Protein AF-A0A7G1HYV0-F1 (afdb_monomer)

pLDDT: mean 88.83, std 12.62, range [32.84, 98.25]

Structure (mmCIF, N/CA/C/O backbone):
data_AF-A0A7G1HYV0-F1
#
_entry.id   AF-A0A7G1HYV0-F1
#
loop_
_atom_site.group_PDB
_atom_site.id
_atom_site.type_symbol
_atom_site.label_atom_id
_atom_site.label_alt_id
_atom_site.label_comp_id
_atom_site.label_asym_id
_atom_site.label_entity_id
_atom_site.label_seq_id
_atom_site.pdbx_PDB_ins_code
_atom_site.Cartn_x
_atom_site.Cartn_y
_atom_site.Cartn_z
_atom_site.occupancy
_atom_site.B_iso_or_equiv
_atom_site.auth_seq_id
_atom_site.auth_comp_id
_atom_site.auth_asym_id
_atom_site.auth_atom_id
_atom_site.pdbx_PDB_model_num
ATOM 1 N N . MET A 1 1 ? -54.559 12.746 -3.596 1.00 41.69 1 MET A N 1
ATOM 2 C CA . MET A 1 1 ? -53.272 13.440 -3.358 1.00 41.69 1 MET A CA 1
ATOM 3 C C . MET A 1 1 ? -52.787 13.089 -1.958 1.00 41.69 1 MET A C 1
ATOM 5 O O . MET A 1 1 ? -53.276 13.668 -0.998 1.00 41.69 1 MET A O 1
ATOM 9 N N . ASN A 1 2 ? -51.878 12.120 -1.818 1.00 43.25 2 ASN A N 1
ATOM 10 C CA . ASN A 1 2 ? -51.283 11.817 -0.514 1.00 43.25 2 ASN A CA 1
ATOM 11 C C . ASN A 1 2 ? -50.170 12.829 -0.231 1.00 43.25 2 ASN A C 1
ATOM 13 O O . ASN A 1 2 ? -49.152 12.846 -0.923 1.00 43.25 2 ASN A O 1
ATOM 17 N N . LYS A 1 3 ? -50.389 13.693 0.767 1.00 51.34 3 LYS A N 1
ATOM 18 C CA . LYS A 1 3 ? -49.353 14.566 1.327 1.00 51.34 3 LYS A CA 1
ATOM 19 C C . LYS A 1 3 ? -48.219 13.676 1.839 1.00 51.34 3 LYS A C 1
ATOM 21 O O . LYS A 1 3 ? -48.411 12.937 2.800 1.00 51.34 3 LYS A O 1
ATOM 26 N N . LYS A 1 4 ? -47.049 13.740 1.193 1.00 53.50 4 LYS A N 1
ATOM 27 C CA . LYS A 1 4 ? -45.807 13.194 1.752 1.00 53.50 4 LYS A CA 1
ATOM 28 C C . LYS A 1 4 ? -45.576 13.884 3.093 1.00 53.50 4 LYS A C 1
ATOM 30 O O . LYS A 1 4 ? -45.356 15.092 3.137 1.00 53.50 4 LYS A O 1
ATOM 35 N N . ILE A 1 5 ? -45.700 13.121 4.172 1.00 60.69 5 ILE A N 1
ATOM 36 C CA . ILE A 1 5 ? -45.342 13.572 5.512 1.00 60.69 5 ILE A CA 1
ATOM 37 C C . ILE A 1 5 ? -43.834 13.817 5.481 1.00 60.69 5 ILE A C 1
ATOM 39 O O . ILE A 1 5 ? -43.068 12.921 5.128 1.00 60.69 5 ILE A O 1
ATOM 43 N N . ASN A 1 6 ? -43.427 15.046 5.781 1.00 69.38 6 ASN A N 1
ATOM 44 C CA . ASN A 1 6 ? -42.024 15.421 5.884 1.00 69.38 6 ASN A CA 1
ATOM 45 C C . ASN A 1 6 ? -41.505 14.832 7.202 1.00 69.38 6 ASN A C 1
ATOM 47 O O . ASN A 1 6 ? -41.691 15.421 8.266 1.00 69.38 6 ASN A O 1
ATOM 51 N N . VAL A 1 7 ? -40.986 13.605 7.146 1.00 65.88 7 VAL A N 1
ATOM 52 C CA . VAL A 1 7 ? -40.435 12.928 8.322 1.00 65.88 7 VAL A CA 1
ATOM 53 C C . VAL A 1 7 ? -39.146 13.662 8.714 1.00 65.88 7 VAL A C 1
ATOM 55 O O . VAL A 1 7 ? -38.300 13.858 7.841 1.00 65.88 7 VAL A O 1
ATOM 58 N N . PRO A 1 8 ? -38.997 14.111 9.973 1.00 67.25 8 PRO A N 1
ATOM 59 C CA . PRO A 1 8 ? -37.774 14.765 10.425 1.00 67.25 8 PRO A CA 1
ATOM 60 C C . PRO A 1 8 ? -36.593 13.793 10.373 1.00 67.25 8 PRO A C 1
ATOM 62 O O . PRO A 1 8 ? -36.769 12.589 10.579 1.00 67.25 8 PRO A O 1
ATOM 65 N N . ASP A 1 9 ? -35.392 14.325 10.142 1.00 58.88 9 ASP A N 1
ATOM 66 C CA . ASP A 1 9 ? -34.162 13.545 10.251 1.00 58.88 9 ASP A CA 1
ATOM 67 C C . ASP A 1 9 ? -34.089 12.919 11.644 1.00 58.88 9 ASP A C 1
ATOM 69 O O . ASP A 1 9 ? -34.130 13.605 12.669 1.00 58.88 9 ASP A O 1
ATOM 73 N N . ILE A 1 10 ? -34.035 11.589 11.679 1.00 62.88 10 ILE A N 1
ATOM 74 C CA . ILE A 1 10 ? -33.983 10.833 12.923 1.00 62.88 10 ILE A CA 1
ATOM 75 C C . ILE A 1 10 ? -32.606 11.103 13.550 1.00 62.88 10 ILE A C 1
ATOM 77 O O . ILE A 1 10 ? -31.597 10.693 12.978 1.00 62.88 10 ILE A O 1
ATOM 81 N N . PRO A 1 11 ? -32.525 11.736 14.736 1.00 62.00 11 PRO A N 1
ATOM 82 C CA . PRO A 1 11 ? -31.250 12.124 15.350 1.00 62.00 11 PRO A CA 1
ATOM 83 C C . PRO A 1 11 ? -30.469 10.924 15.920 1.00 62.00 11 PRO A C 1
ATOM 85 O O . PRO A 1 11 ? -29.414 11.084 16.533 1.00 62.00 11 PRO A O 1
ATOM 88 N N . LEU A 1 12 ? -31.004 9.710 15.767 1.00 63.56 12 LEU A N 1
ATOM 89 C CA . LEU A 1 12 ? -30.424 8.473 16.269 1.00 63.56 12 LEU A CA 1
ATOM 90 C C . LEU A 1 12 ? -29.420 7.929 15.241 1.00 63.56 12 LEU A C 1
ATOM 92 O O . LEU A 1 12 ? -29.783 7.204 14.321 1.00 63.56 12 LEU A O 1
ATOM 96 N N . CYS A 1 13 ? -28.137 8.244 15.421 1.00 56.59 13 CYS A N 1
ATOM 97 C CA . CYS A 1 13 ? -27.043 7.777 14.554 1.00 56.59 13 CYS A CA 1
ATOM 98 C C . CYS A 1 13 ? -26.610 6.310 14.776 1.00 56.59 13 CYS A C 1
ATOM 100 O O . CYS A 1 13 ? -25.526 5.922 14.346 1.00 56.59 13 CYS A O 1
ATOM 102 N N . ILE A 1 14 ? -27.413 5.470 15.436 1.00 59.00 14 ILE A N 1
ATOM 103 C CA . ILE A 1 14 ? -27.040 4.080 15.734 1.00 59.00 14 ILE A CA 1
ATOM 104 C C . ILE A 1 14 ? -28.025 3.149 15.043 1.00 59.00 14 ILE A C 1
ATOM 106 O O . ILE A 1 14 ? -29.204 3.095 15.387 1.00 59.00 14 ILE A O 1
ATOM 110 N N . ASN A 1 15 ? -27.528 2.366 14.088 1.00 68.88 15 ASN A N 1
ATOM 111 C CA . ASN A 1 15 ? -28.284 1.247 13.551 1.00 68.88 15 ASN A CA 1
ATOM 112 C C . ASN A 1 15 ? -28.255 0.112 14.590 1.00 68.88 15 ASN A C 1
ATOM 114 O O . ASN A 1 15 ? -27.444 -0.801 14.492 1.00 68.88 15 ASN A O 1
ATOM 118 N N . ILE A 1 16 ? -29.101 0.211 15.622 1.00 75.00 16 ILE A N 1
ATOM 119 C CA . ILE A 1 16 ? -29.174 -0.747 16.742 1.00 75.00 16 ILE A CA 1
ATOM 120 C C . ILE A 1 16 ? -29.382 -2.176 16.226 1.00 75.00 16 ILE A C 1
ATOM 122 O O . ILE A 1 16 ? -28.837 -3.118 16.787 1.00 75.00 16 ILE A O 1
ATOM 126 N N . ILE A 1 17 ? -30.097 -2.329 15.110 1.00 77.81 17 ILE A N 1
ATOM 127 C CA . ILE A 1 17 ? -30.295 -3.623 14.450 1.00 77.81 17 ILE A CA 1
ATOM 128 C C . ILE A 1 17 ? -28.951 -4.207 13.998 1.00 77.81 17 ILE A C 1
ATOM 130 O O . ILE A 1 17 ? -28.698 -5.385 14.215 1.00 77.81 17 ILE A O 1
ATOM 134 N N . ARG A 1 18 ? -28.031 -3.391 13.462 1.00 79.56 18 ARG A N 1
ATOM 135 C CA . ARG A 1 18 ? -26.685 -3.866 13.095 1.00 79.56 18 ARG A CA 1
ATOM 136 C C . ARG A 1 18 ? -25.888 -4.390 14.284 1.00 79.56 18 ARG A C 1
ATOM 138 O O . ARG A 1 18 ? -25.056 -5.259 14.060 1.00 79.56 18 ARG A O 1
ATOM 145 N N . LEU A 1 19 ? -26.125 -3.908 15.511 1.00 86.12 19 LEU A N 1
ATOM 146 C CA . LEU A 1 19 ? -25.433 -4.432 16.699 1.00 86.12 19 LEU A CA 1
ATOM 147 C C . LEU A 1 19 ? -25.721 -5.920 16.913 1.00 86.12 19 LEU A C 1
ATOM 149 O O . LEU A 1 19 ? -24.848 -6.625 17.401 1.00 86.12 19 LEU A O 1
ATOM 153 N N . GLN A 1 20 ? -26.896 -6.404 16.500 1.00 87.50 20 GLN A N 1
ATOM 154 C CA . GLN A 1 20 ? -27.260 -7.820 16.607 1.00 87.50 20 GLN A CA 1
ATOM 155 C C . GLN A 1 20 ? -26.378 -8.720 15.733 1.00 87.50 20 GLN A C 1
ATOM 157 O O . GLN A 1 20 ? -26.258 -9.908 16.011 1.00 87.50 20 GLN A O 1
ATOM 162 N N . SER A 1 21 ? -25.738 -8.161 14.701 1.00 92.00 21 SER A N 1
ATOM 163 C CA . SER A 1 21 ? -24.830 -8.906 13.831 1.00 92.00 21 SER A CA 1
ATOM 164 C C . SER A 1 21 ? -23.388 -8.964 14.341 1.00 92.00 21 SER A C 1
ATOM 166 O O . SER A 1 21 ? -22.603 -9.752 13.817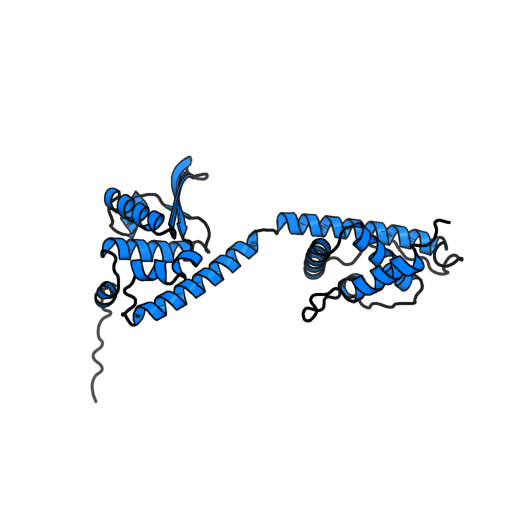 1.00 92.00 21 SER A O 1
ATOM 168 N N . TYR A 1 22 ? -23.010 -8.139 15.322 1.00 93.81 22 TYR A N 1
ATOM 169 C CA . TYR A 1 22 ? -21.673 -8.185 15.918 1.00 93.81 22 TYR A CA 1
ATOM 170 C C . TYR A 1 22 ? -21.628 -9.195 17.068 1.00 93.81 22 TYR A C 1
ATOM 172 O O . TYR A 1 22 ? -22.582 -9.340 17.825 1.00 93.81 22 TYR A O 1
ATOM 180 N N . LEU A 1 23 ? -20.475 -9.839 17.237 1.00 95.69 23 LEU A N 1
ATOM 181 C CA . LEU A 1 23 ? -20.154 -10.664 18.411 1.00 95.69 23 LEU A CA 1
ATOM 182 C C . LEU A 1 23 ? -19.429 -9.861 19.508 1.00 95.69 23 LEU A C 1
ATOM 184 O O . LEU A 1 23 ? -19.093 -10.378 20.573 1.00 95.69 23 LEU A O 1
ATOM 188 N N . LEU A 1 24 ? -19.176 -8.581 19.239 1.00 94.56 24 LEU A N 1
ATOM 189 C CA . LEU A 1 24 ? -18.564 -7.630 20.154 1.00 94.56 24 LEU A CA 1
ATOM 190 C C . LEU A 1 24 ? -19.614 -6.953 21.044 1.00 94.56 24 LEU A C 1
ATOM 192 O O . LEU A 1 24 ? -20.742 -6.699 20.624 1.00 94.56 24 LEU A O 1
ATOM 196 N N . ALA A 1 25 ? -19.214 -6.576 22.260 1.00 94.06 25 ALA A N 1
ATOM 197 C CA . ALA A 1 25 ? -20.040 -5.712 23.103 1.00 94.06 25 ALA A CA 1
ATOM 198 C C . ALA A 1 25 ? -20.255 -4.330 22.438 1.00 94.06 25 ALA A C 1
ATOM 200 O O . ALA A 1 25 ? -19.420 -3.899 21.642 1.00 94.06 25 ALA A O 1
ATOM 201 N N . PRO A 1 26 ? -21.325 -3.578 22.760 1.00 92.44 26 PRO A N 1
ATOM 202 C CA . PRO A 1 26 ? -21.613 -2.309 22.081 1.00 92.44 26 PRO A CA 1
ATOM 203 C C . PRO A 1 26 ? -20.461 -1.292 22.108 1.00 92.44 26 PRO A C 1
ATOM 205 O O . PRO A 1 26 ? -20.227 -0.589 21.128 1.00 92.44 26 PRO A O 1
ATOM 208 N N . ASP A 1 27 ? -19.710 -1.229 23.206 1.00 94.19 27 ASP A N 1
ATOM 209 C CA . ASP A 1 27 ? -18.537 -0.362 23.327 1.00 94.19 27 ASP A CA 1
ATOM 210 C C . ASP A 1 27 ? -17.340 -0.858 22.501 1.00 94.19 27 ASP A C 1
ATOM 212 O O . ASP A 1 27 ? -16.637 -0.066 21.874 1.00 94.19 27 ASP A O 1
ATOM 216 N N . GLU A 1 28 ? -17.140 -2.170 22.434 1.00 96.56 28 GLU A N 1
ATOM 217 C CA . GLU A 1 28 ? -16.177 -2.804 21.533 1.00 96.56 28 GLU A CA 1
ATOM 218 C C . GLU A 1 28 ? -16.501 -2.498 20.065 1.00 96.56 28 GLU A C 1
ATOM 220 O O . GLU A 1 28 ? -15.589 -2.148 19.319 1.00 96.56 28 GLU A O 1
ATOM 225 N N . VAL A 1 29 ? -17.776 -2.540 19.661 1.00 94.81 29 VAL A N 1
ATOM 226 C CA . VAL A 1 29 ? -18.206 -2.175 18.297 1.00 94.81 29 VAL A CA 1
ATOM 227 C C . VAL A 1 29 ? -17.860 -0.723 17.982 1.00 94.81 29 VAL A C 1
ATOM 229 O O . VAL A 1 29 ? -17.258 -0.446 16.945 1.00 94.81 29 VAL A O 1
ATOM 232 N N . VAL A 1 30 ? -18.183 0.206 18.889 1.00 94.38 30 VAL A N 1
ATOM 233 C CA . VAL A 1 30 ? -17.863 1.632 18.713 1.00 94.38 30 VAL A CA 1
ATOM 234 C C . VAL A 1 30 ? -16.361 1.827 18.522 1.00 94.38 30 VAL A C 1
ATOM 236 O O . VAL A 1 30 ? -15.944 2.565 17.628 1.00 94.38 30 VAL A O 1
ATOM 239 N N . LEU A 1 31 ? -15.533 1.158 19.330 1.00 96.31 31 LEU A N 1
ATOM 240 C CA . LEU A 1 31 ? -14.085 1.308 19.229 1.00 96.31 31 LEU A CA 1
ATOM 241 C C . LEU A 1 31 ? -13.508 0.610 17.986 1.00 96.31 31 LEU A C 1
ATOM 243 O O . LEU A 1 31 ? -12.574 1.135 17.382 1.00 96.31 31 LEU A O 1
ATOM 247 N N . PHE A 1 32 ? -14.067 -0.530 17.576 1.00 97.19 32 PHE A N 1
ATOM 248 C CA . PHE A 1 32 ? -13.713 -1.213 16.330 1.00 97.19 32 PHE A CA 1
ATOM 249 C C . PHE A 1 32 ? -13.965 -0.310 15.117 1.00 97.19 32 PHE A C 1
ATOM 251 O O . PHE A 1 32 ? -13.031 -0.023 14.362 1.00 97.19 32 PHE A O 1
ATOM 258 N N . ASP A 1 33 ? -15.187 0.208 14.976 1.00 94.38 33 ASP A N 1
ATOM 259 C CA . ASP A 1 33 ? -15.553 1.109 13.881 1.00 94.38 33 ASP A CA 1
ATOM 260 C C . ASP A 1 33 ? -14.691 2.384 13.920 1.00 94.38 33 ASP A C 1
ATOM 262 O O . ASP A 1 33 ? -14.195 2.836 12.884 1.00 94.38 33 ASP A O 1
ATOM 266 N N . TRP A 1 34 ? -14.420 2.925 15.116 1.00 96.75 34 TRP A N 1
ATOM 267 C CA . TRP A 1 34 ? -13.516 4.064 15.292 1.00 96.75 34 TRP A CA 1
ATOM 268 C C . TRP A 1 34 ? -12.107 3.760 14.769 1.00 96.75 34 TRP A C 1
ATOM 270 O O . TRP A 1 34 ? -11.561 4.557 14.007 1.00 96.75 34 TRP A O 1
ATOM 280 N N . PHE A 1 35 ? -11.520 2.604 15.098 1.00 98.06 35 PHE A N 1
ATOM 281 C CA . PHE A 1 35 ? -10.196 2.211 14.604 1.00 98.06 35 PHE A CA 1
ATOM 282 C C . PHE A 1 35 ? -10.158 2.076 13.080 1.00 98.06 35 PHE A C 1
ATOM 284 O O . PHE A 1 35 ? -9.218 2.571 12.450 1.00 98.06 35 PHE A O 1
ATOM 291 N N . VAL A 1 36 ? -11.181 1.462 12.480 1.00 97.06 36 VAL A N 1
ATOM 292 C CA . VAL A 1 36 ? -11.309 1.341 11.020 1.00 97.06 36 VAL A CA 1
ATOM 293 C C . VAL A 1 36 ? -11.371 2.731 10.377 1.00 97.06 36 VAL A C 1
ATOM 295 O O . VAL A 1 36 ? -10.571 3.042 9.490 1.00 97.06 36 VAL A O 1
ATOM 298 N N . VAL A 1 37 ? -12.250 3.609 10.870 1.00 96.31 37 VAL A N 1
ATOM 299 C CA . VAL A 1 37 ? -12.407 4.979 10.358 1.00 96.31 37 VAL A CA 1
ATOM 300 C C . VAL A 1 37 ? -11.116 5.778 10.517 1.00 96.31 37 VAL A C 1
ATOM 302 O O . VAL A 1 37 ? -10.645 6.372 9.546 1.00 96.31 37 VAL A O 1
ATOM 305 N N . LYS A 1 38 ? -10.475 5.760 11.689 1.00 96.56 38 LYS A N 1
ATOM 306 C CA . LYS A 1 38 ? -9.212 6.481 11.893 1.00 96.56 38 LYS A CA 1
ATOM 307 C C . LYS A 1 38 ? -8.103 5.944 11.002 1.00 96.56 38 LYS A C 1
ATOM 309 O O . LYS A 1 38 ? -7.393 6.727 10.375 1.00 96.56 38 LYS A O 1
ATOM 314 N N . GLN A 1 39 ? -7.972 4.628 10.852 1.00 96.00 39 GLN A N 1
ATOM 315 C CA . GLN A 1 39 ? -6.942 4.087 9.973 1.00 96.00 39 GLN A CA 1
ATOM 316 C C . GLN A 1 39 ? -7.097 4.603 8.532 1.00 96.00 39 GLN A C 1
ATOM 318 O O . GLN A 1 39 ? -6.091 4.942 7.898 1.00 96.00 39 GLN A O 1
ATOM 323 N N . THR A 1 40 ? -8.3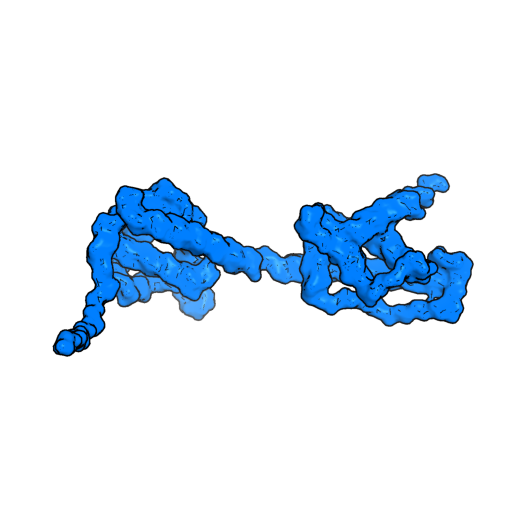35 4.707 8.037 1.00 94.06 40 THR A N 1
ATOM 324 C CA . THR A 1 40 ? -8.623 5.263 6.705 1.00 94.06 40 THR A CA 1
ATOM 325 C C . THR A 1 40 ? -8.380 6.774 6.628 1.00 94.06 40 THR A C 1
ATOM 327 O O . THR A 1 40 ? -7.716 7.228 5.694 1.00 94.06 40 THR A O 1
ATOM 330 N N . SER A 1 41 ? -8.799 7.562 7.628 1.00 94.69 41 SER A N 1
ATOM 331 C CA . SER A 1 41 ? -8.610 9.023 7.633 1.00 94.69 41 SER A CA 1
ATOM 332 C C . SER A 1 41 ? -7.133 9.428 7.671 1.00 94.69 41 SER A C 1
ATOM 334 O O . SER A 1 41 ? -6.737 10.428 7.074 1.00 94.69 41 SER A O 1
ATOM 336 N N . PHE A 1 42 ? -6.291 8.617 8.315 1.00 93.62 42 PHE A N 1
ATOM 337 C CA . PHE A 1 42 ? -4.836 8.788 8.347 1.00 93.62 42 PHE A CA 1
ATOM 338 C C . PHE A 1 42 ? -4.119 8.152 7.143 1.00 93.62 42 PHE A C 1
ATOM 340 O O . PHE A 1 42 ? -2.899 7.961 7.166 1.00 93.62 42 PHE A O 1
ATOM 347 N N . LYS A 1 43 ? -4.850 7.853 6.058 1.00 92.94 43 LYS A N 1
ATOM 348 C CA . LYS A 1 43 ? -4.310 7.297 4.806 1.00 92.94 43 LYS A CA 1
ATOM 349 C C . LYS A 1 43 ? -3.483 6.034 5.055 1.00 92.94 43 LYS A C 1
ATOM 351 O O . LYS A 1 43 ? -2.362 5.910 4.567 1.00 92.94 43 LYS A O 1
ATOM 356 N N . TYR A 1 44 ? -4.017 5.127 5.871 1.00 93.94 44 TYR A N 1
ATOM 357 C CA . TYR A 1 44 ? -3.435 3.811 6.148 1.00 93.94 44 TYR A CA 1
ATOM 358 C C . TYR A 1 44 ? -2.064 3.816 6.856 1.00 93.94 44 TYR A C 1
ATOM 360 O O . TYR A 1 44 ? -1.390 2.784 6.911 1.00 93.94 44 TYR A O 1
ATOM 368 N N . LYS A 1 45 ? -1.652 4.960 7.421 1.00 90.06 45 LYS A N 1
ATOM 369 C CA . LYS A 1 45 ? -0.430 5.099 8.228 1.00 90.06 45 LYS A CA 1
ATOM 370 C C . LYS A 1 45 ? -0.704 4.910 9.715 1.00 90.06 45 LYS A C 1
ATOM 372 O O . LYS A 1 45 ? -1.833 5.057 10.170 1.00 90.06 45 LYS A O 1
ATOM 377 N N . GLU A 1 46 ? 0.355 4.626 10.466 1.00 92.06 46 GLU A N 1
ATOM 378 C CA . GLU A 1 46 ? 0.306 4.672 11.928 1.00 92.06 46 GLU A CA 1
ATOM 379 C C . GLU A 1 46 ? -0.168 6.062 12.382 1.00 92.06 46 GLU A C 1
ATOM 381 O O . GLU A 1 46 ? 0.263 7.085 11.841 1.00 92.06 46 GLU A O 1
ATOM 386 N N . PHE A 1 47 ? -1.077 6.093 13.349 1.00 93.88 47 PHE A N 1
ATOM 387 C CA . PHE A 1 47 ? -1.657 7.318 13.889 1.00 93.88 47 PHE A CA 1
ATOM 388 C C . PHE A 1 47 ? -1.618 7.276 15.410 1.00 93.88 47 PHE A C 1
ATOM 390 O O . PHE A 1 47 ? -1.490 6.206 15.992 1.00 93.88 47 PHE A O 1
ATOM 397 N N . HIS A 1 48 ? -1.712 8.422 16.075 1.00 92.56 48 HIS A N 1
ATOM 398 C CA . HIS A 1 48 ? -1.651 8.475 17.532 1.00 92.56 48 HIS A CA 1
ATOM 399 C C . HIS A 1 48 ? -2.817 9.261 18.106 1.00 92.56 48 HIS A C 1
ATOM 401 O O . HIS A 1 48 ? -3.255 10.253 17.530 1.00 92.56 48 HIS A O 1
ATOM 407 N N . TYR A 1 49 ? -3.285 8.819 19.267 1.00 92.00 49 TYR A N 1
ATOM 408 C CA . TYR A 1 49 ? -4.286 9.520 20.056 1.00 92.00 49 TYR A CA 1
ATOM 409 C C . TYR A 1 49 ? -3.999 9.326 21.543 1.00 92.00 49 TYR A C 1
ATOM 411 O O . TYR A 1 49 ? -3.542 8.265 21.977 1.00 92.00 49 TYR A O 1
ATOM 419 N N . SER A 1 50 ? -4.266 10.363 22.338 1.00 89.25 50 SER A N 1
ATOM 420 C CA . SER A 1 50 ? -4.279 10.231 23.794 1.00 89.25 50 SER A CA 1
ATOM 421 C C . SER A 1 50 ? -5.541 9.488 24.236 1.00 89.25 50 SER A C 1
ATOM 423 O O . SER A 1 50 ? -6.585 9.574 23.591 1.00 89.25 50 SER A O 1
ATOM 425 N N . GLN A 1 51 ? -5.474 8.793 25.372 1.00 90.94 51 GLN A N 1
ATOM 426 C CA . GLN A 1 51 ? -6.639 8.082 25.918 1.00 90.94 51 GLN A CA 1
ATOM 427 C C . GLN A 1 51 ? -7.799 9.029 26.245 1.00 90.94 51 GLN A C 1
ATOM 429 O O . GLN A 1 51 ? -8.950 8.679 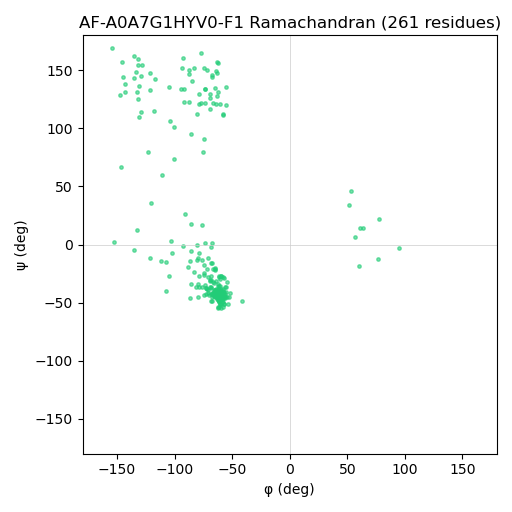26.011 1.00 90.94 51 GLN A O 1
ATOM 434 N N . ALA A 1 52 ? -7.493 10.246 26.711 1.00 92.56 52 ALA A N 1
ATOM 435 C CA . ALA A 1 52 ? -8.493 11.285 26.950 1.00 92.56 52 ALA A CA 1
ATOM 436 C C . ALA A 1 52 ? -9.220 11.685 25.659 1.00 92.56 52 ALA A C 1
ATOM 438 O O . ALA A 1 52 ? -10.433 11.857 25.665 1.00 92.56 52 ALA A O 1
ATOM 439 N N . ARG A 1 53 ? -8.500 11.768 24.533 1.00 93.38 53 ARG A N 1
ATOM 440 C CA . ARG A 1 53 ? -9.113 12.092 23.244 1.00 93.38 53 ARG A CA 1
ATOM 441 C C . ARG A 1 53 ? -9.949 10.940 22.689 1.00 93.38 53 ARG A C 1
ATOM 443 O O . ARG A 1 53 ? -11.015 11.180 22.135 1.00 93.38 53 ARG A O 1
ATOM 450 N N . ILE A 1 54 ? -9.501 9.696 22.866 1.00 95.31 54 ILE A N 1
ATOM 451 C CA . ILE A 1 54 ? -10.317 8.519 22.528 1.00 95.31 54 ILE A CA 1
ATOM 452 C C . ILE A 1 54 ? -11.594 8.518 23.379 1.00 95.31 54 ILE A C 1
ATOM 454 O O . ILE A 1 54 ? -12.675 8.295 22.847 1.00 95.31 54 ILE A O 1
ATOM 458 N N . GLU A 1 55 ? -11.497 8.828 24.675 1.00 96.50 55 GLU A N 1
ATOM 459 C CA . GLU A 1 55 ? -12.651 8.909 25.581 1.00 96.50 55 GLU A CA 1
ATOM 460 C C . GLU A 1 55 ? -13.616 10.031 25.183 1.00 96.50 55 GLU A C 1
ATOM 462 O O . GLU A 1 55 ? -14.827 9.838 25.196 1.00 96.50 55 GLU A O 1
ATOM 467 N N . GLU A 1 56 ? -13.099 11.186 24.768 1.00 97.06 56 GLU A N 1
ATOM 468 C CA . GLU A 1 56 ? -13.907 12.298 24.266 1.00 97.06 56 GLU A CA 1
ATOM 469 C C . GLU A 1 56 ? -14.713 11.903 23.018 1.00 97.06 56 GLU A C 1
ATOM 471 O O . GLU A 1 56 ? -15.909 12.188 22.945 1.00 97.06 56 GLU A O 1
ATOM 476 N N . GLU A 1 57 ? -14.075 11.218 22.062 1.00 95.81 57 GLU A N 1
ATOM 477 C CA . GLU A 1 57 ? -14.690 10.850 20.781 1.00 95.81 57 GLU A CA 1
ATOM 478 C C . GLU A 1 57 ? -15.611 9.623 20.873 1.00 95.81 57 GLU A C 1
ATOM 480 O O . GLU A 1 57 ? -16.607 9.553 20.159 1.00 95.81 57 GLU A O 1
ATOM 485 N N . THR A 1 58 ? -15.292 8.656 21.738 1.00 95.12 58 THR A N 1
ATOM 486 C CA . THR A 1 58 ? -16.013 7.367 21.821 1.00 95.12 58 THR A CA 1
ATOM 487 C C . THR A 1 58 ? -16.890 7.226 23.058 1.00 95.12 58 THR A C 1
ATOM 489 O O . THR A 1 58 ? -17.727 6.332 23.112 1.00 95.12 58 THR A O 1
ATOM 492 N N . ARG A 1 59 ? -16.698 8.087 24.066 1.00 96.50 59 ARG A N 1
ATOM 493 C CA . ARG A 1 59 ? -17.303 7.995 25.409 1.00 96.50 59 ARG A CA 1
ATOM 494 C C . ARG A 1 59 ? -16.936 6.731 26.195 1.00 96.50 59 ARG A C 1
ATOM 496 O O . ARG A 1 59 ? -17.532 6.454 27.233 1.00 96.50 59 ARG A O 1
ATOM 503 N N . ILE A 1 60 ? -15.921 5.991 25.751 1.00 96.88 60 ILE A N 1
ATOM 504 C CA . ILE A 1 60 ? -15.432 4.788 26.427 1.00 96.88 60 ILE A CA 1
ATOM 505 C C . ILE A 1 60 ? -14.321 5.185 27.392 1.00 96.88 60 ILE A C 1
ATOM 507 O O . ILE A 1 60 ? -13.307 5.746 26.979 1.00 96.88 60 ILE A O 1
ATOM 511 N N . LYS A 1 61 ? -14.483 4.858 28.676 1.00 97.06 61 LYS A N 1
ATOM 512 C CA . LYS A 1 61 ? -13.493 5.179 29.714 1.00 97.06 61 LYS A CA 1
ATOM 513 C C . LYS A 1 61 ? -12.159 4.482 29.475 1.00 97.06 61 LYS A C 1
ATOM 515 O O . LYS A 1 61 ? -12.118 3.327 29.049 1.00 97.06 61 LYS A O 1
ATOM 520 N N . ARG A 1 62 ? -11.069 5.140 29.871 1.00 93.75 62 ARG A N 1
ATOM 521 C CA . ARG A 1 62 ? -9.686 4.633 29.782 1.00 93.75 62 ARG A CA 1
ATOM 522 C C . ARG A 1 62 ? -9.495 3.152 30.151 1.00 93.75 62 ARG A C 1
ATOM 524 O O . ARG A 1 62 ? -8.824 2.426 29.422 1.00 93.75 62 ARG A O 1
ATOM 531 N N . THR A 1 63 ? -10.040 2.695 31.280 1.00 94.69 63 THR A N 1
ATOM 532 C CA . THR A 1 63 ? -9.881 1.297 31.730 1.00 94.69 63 THR A CA 1
ATOM 533 C C . THR A 1 63 ? -10.494 0.318 30.738 1.00 94.69 63 THR A C 1
ATOM 535 O O . THR A 1 63 ? -9.865 -0.679 30.392 1.00 94.69 63 THR A O 1
ATOM 538 N N . ARG A 1 64 ? -11.681 0.642 30.220 1.00 97.31 64 ARG A N 1
ATOM 539 C CA . ARG A 1 64 ? -12.370 -0.171 29.223 1.00 97.31 64 ARG A CA 1
ATOM 540 C C . ARG A 1 64 ? -11.671 -0.115 27.867 1.00 97.31 64 ARG A C 1
ATOM 542 O O . ARG A 1 64 ? -11.494 -1.165 27.263 1.00 97.31 64 ARG A O 1
ATOM 549 N N . GLN A 1 65 ? -11.164 1.048 27.446 1.00 96.69 65 GLN A N 1
ATOM 550 C CA . GLN A 1 65 ? -10.336 1.156 26.234 1.00 96.69 65 GLN A CA 1
ATOM 551 C C . GLN A 1 65 ? -9.160 0.172 26.262 1.00 96.69 65 GLN A C 1
ATOM 553 O O . GLN A 1 65 ? -8.919 -0.508 25.273 1.00 96.69 65 GLN A O 1
ATOM 558 N N . ASN A 1 66 ? -8.443 0.069 27.388 1.00 95.44 66 ASN A N 1
ATOM 559 C CA . ASN A 1 66 ? -7.303 -0.846 27.506 1.00 95.44 66 ASN A CA 1
ATOM 560 C C . ASN A 1 66 ? -7.713 -2.308 27.304 1.00 95.44 66 ASN A C 1
ATOM 562 O O . ASN A 1 66 ? -7.027 -3.026 26.586 1.00 95.44 66 ASN A O 1
ATOM 566 N N . VAL A 1 67 ? -8.829 -2.731 27.908 1.00 97.81 67 VAL A N 1
ATOM 567 C CA . VAL A 1 67 ? -9.353 -4.099 27.760 1.00 97.81 67 VAL A CA 1
ATOM 568 C C . VAL A 1 67 ? -9.680 -4.391 26.296 1.00 97.81 67 VAL A C 1
ATOM 570 O O . VAL A 1 67 ? -9.250 -5.408 25.758 1.00 97.81 67 VAL A O 1
ATOM 573 N N . ILE A 1 68 ? -10.379 -3.469 25.630 1.00 98.19 68 ILE A N 1
ATOM 574 C CA . ILE A 1 68 ? -10.772 -3.629 24.226 1.00 98.19 68 ILE A CA 1
ATOM 575 C C . ILE A 1 68 ? -9.540 -3.639 23.308 1.00 98.19 68 ILE A C 1
ATOM 577 O O . ILE A 1 68 ? -9.427 -4.488 22.428 1.00 98.19 68 ILE A O 1
ATOM 581 N N . VAL A 1 69 ? -8.582 -2.732 23.527 1.00 97.44 69 VAL A N 1
ATOM 582 C CA . VAL A 1 69 ? -7.336 -2.681 22.747 1.00 97.44 69 VAL A CA 1
ATOM 583 C C . VA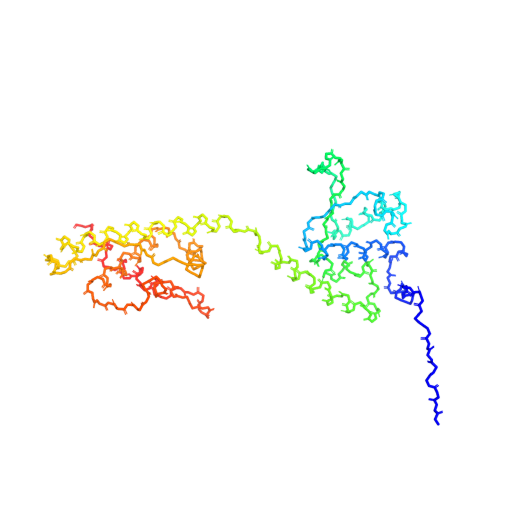L A 1 69 ? -6.539 -3.974 22.907 1.00 97.44 69 VAL A C 1
ATOM 585 O O . VAL A 1 69 ? -6.029 -4.474 21.909 1.00 97.44 69 VAL A O 1
ATOM 588 N N . SER A 1 70 ? -6.443 -4.538 24.115 1.00 97.44 70 SER A N 1
ATOM 589 C CA . SER A 1 70 ? -5.790 -5.838 24.323 1.00 97.44 70 SER A CA 1
ATOM 590 C C . SER A 1 70 ? -6.488 -6.951 23.543 1.00 97.44 70 SER A C 1
ATOM 592 O O . SER A 1 70 ? -5.821 -7.632 22.769 1.00 97.44 70 SER A O 1
ATOM 594 N N . LYS A 1 71 ? -7.823 -7.050 23.631 1.00 98.06 71 LYS A N 1
ATOM 595 C CA . LYS A 1 71 ? -8.622 -8.012 22.851 1.00 98.06 71 LYS A CA 1
ATOM 596 C C . LYS A 1 71 ? -8.356 -7.893 21.344 1.00 98.06 71 LYS A C 1
ATOM 598 O O . LYS A 1 71 ? -8.142 -8.884 20.658 1.00 98.06 71 LYS A O 1
ATOM 603 N N . PHE A 1 72 ? -8.309 -6.676 20.809 1.00 98.25 72 PHE A N 1
ATOM 604 C CA . PHE A 1 72 ? -8.055 -6.449 19.379 1.00 98.25 72 PHE A CA 1
ATOM 605 C C . PHE A 1 72 ? -6.611 -6.744 18.954 1.00 98.25 72 PHE A C 1
ATOM 607 O O . PHE A 1 72 ? -6.366 -7.096 17.799 1.00 98.25 72 PHE A O 1
ATOM 614 N N . LYS A 1 73 ? -5.650 -6.611 19.874 1.00 97.06 73 LYS A N 1
ATOM 615 C CA . LYS A 1 73 ? -4.264 -7.045 19.652 1.00 97.06 73 LYS A CA 1
ATOM 616 C C . LYS A 1 73 ? -4.144 -8.565 19.652 1.00 97.06 73 LYS A C 1
ATOM 618 O O . LYS A 1 73 ? -3.390 -9.093 18.844 1.00 97.06 73 LYS A O 1
ATOM 623 N N . GLU A 1 74 ? -4.884 -9.251 20.519 1.00 97.12 74 GLU A N 1
ATOM 624 C CA . GLU A 1 74 ? -4.953 -10.718 20.558 1.00 97.12 74 GLU A CA 1
ATOM 625 C C . GLU A 1 74 ? -5.562 -11.285 19.268 1.00 97.12 74 GLU A C 1
ATOM 627 O O . GLU A 1 74 ? -5.028 -12.241 18.718 1.00 97.12 74 GLU A O 1
ATOM 632 N N . LEU A 1 75 ? -6.577 -10.616 18.707 1.00 95.88 75 LEU A N 1
ATOM 633 C CA . LEU A 1 75 ? -7.112 -10.909 17.366 1.00 95.88 75 LEU A CA 1
ATOM 634 C C . LEU A 1 75 ? -6.140 -10.557 16.216 1.00 95.88 75 LEU A C 1
ATOM 636 O O . LEU A 1 75 ? -6.461 -10.740 15.046 1.00 95.88 75 LEU A O 1
ATOM 640 N N . GLY A 1 76 ? -4.965 -9.994 16.514 1.00 95.94 76 GLY A N 1
ATOM 641 C CA . GLY A 1 76 ? -3.877 -9.760 15.559 1.00 95.94 76 GLY A CA 1
ATOM 642 C C . GLY A 1 76 ? -4.062 -8.581 14.599 1.00 95.94 76 GLY A C 1
ATOM 643 O O . GLY A 1 76 ? -3.098 -8.163 13.950 1.00 95.94 76 GLY A O 1
ATOM 644 N N . PHE A 1 77 ? -5.259 -7.998 14.501 1.00 97.62 77 PHE A N 1
ATOM 645 C CA . PHE A 1 77 ? -5.504 -6.911 13.553 1.00 97.62 77 PHE A CA 1
ATOM 646 C C . PHE A 1 77 ? -5.075 -5.536 14.062 1.00 97.62 77 PHE A C 1
ATOM 648 O O . PHE A 1 77 ? -4.838 -4.639 13.252 1.00 97.62 77 PHE A O 1
ATOM 655 N N . LEU A 1 78 ? -4.991 -5.328 15.376 1.00 98.06 78 LEU A N 1
ATOM 656 C CA . LEU A 1 78 ? -4.557 -4.058 15.947 1.00 98.06 78 LEU A CA 1
ATOM 657 C C . LEU A 1 78 ? -3.135 -4.184 16.486 1.00 98.06 78 LEU A C 1
ATOM 659 O O . LEU A 1 78 ? -2.796 -5.110 17.211 1.00 98.06 78 LEU A O 1
ATOM 663 N N . SER A 1 79 ? -2.307 -3.191 16.195 1.00 95.19 79 SER A N 1
ATOM 664 C CA . SER A 1 79 ? -1.030 -2.984 16.870 1.00 95.19 79 SER A CA 1
ATOM 665 C C . SER A 1 79 ? -1.063 -1.652 17.605 1.00 95.19 79 SER A C 1
ATOM 667 O O . SER A 1 79 ? -1.657 -0.681 17.128 1.00 95.19 79 SER A O 1
ATOM 669 N N . SER A 1 80 ? -0.445 -1.613 18.785 1.00 93.75 80 SER A N 1
ATOM 670 C CA . SER A 1 80 ? -0.317 -0.383 19.558 1.00 93.75 80 SER A CA 1
ATOM 671 C C . SER A 1 80 ? 1.028 -0.303 20.272 1.00 93.75 80 SER A C 1
ATOM 673 O O . SER A 1 80 ? 1.468 -1.294 20.867 1.00 93.75 80 SER A O 1
ATOM 675 N N . GLN A 1 81 ? 1.650 0.875 20.271 1.00 89.31 81 GLN A N 1
ATOM 676 C CA . GLN A 1 81 ? 2.882 1.139 21.009 1.00 89.31 81 GLN A CA 1
ATOM 677 C C . GLN A 1 81 ? 2.894 2.554 21.586 1.00 89.31 81 GLN A C 1
ATOM 679 O O . GLN A 1 81 ? 2.680 3.536 20.878 1.00 89.31 81 GLN A O 1
ATOM 684 N N . VAL A 1 82 ? 3.230 2.667 22.871 1.00 88.44 82 VAL A N 1
ATOM 685 C CA . VAL A 1 82 ? 3.457 3.967 23.506 1.00 88.44 82 VAL A CA 1
ATOM 686 C C . VAL A 1 82 ? 4.845 4.468 23.123 1.00 88.44 82 VAL A C 1
ATOM 688 O O . VAL A 1 82 ? 5.844 3.803 23.393 1.00 88.44 82 VAL A O 1
ATOM 691 N N . ARG A 1 83 ? 4.905 5.640 22.490 1.00 87.56 83 ARG A N 1
ATOM 692 C CA . ARG A 1 83 ? 6.153 6.311 22.106 1.00 87.56 83 ARG A CA 1
ATOM 693 C C . ARG A 1 83 ? 6.065 7.795 22.448 1.00 87.56 83 ARG A C 1
ATOM 695 O O . ARG A 1 83 ? 4.981 8.329 22.686 1.00 87.56 83 ARG A O 1
ATOM 702 N N . GLU A 1 84 ? 7.212 8.458 22.497 1.00 84.81 84 GLU A N 1
ATOM 703 C CA . GLU A 1 84 ? 7.251 9.911 22.628 1.00 84.81 84 GLU A CA 1
ATOM 704 C C . GLU A 1 84 ? 6.738 10.562 21.340 1.00 84.81 84 GLU A C 1
ATOM 706 O O . GLU A 1 84 ? 7.161 10.217 20.234 1.00 84.81 84 GLU A O 1
ATOM 711 N N . ASN A 1 85 ? 5.797 11.488 21.488 1.00 78.00 85 ASN A N 1
ATOM 712 C CA . ASN A 1 85 ? 5.325 12.306 20.392 1.00 78.00 85 ASN A CA 1
ATOM 713 C C . ASN A 1 85 ? 6.395 13.347 20.058 1.00 78.00 85 ASN A C 1
ATOM 715 O O . ASN A 1 85 ? 6.754 14.164 20.902 1.00 78.00 85 ASN A O 1
ATOM 719 N N . LYS A 1 86 ? 6.870 13.352 18.813 1.00 75.88 86 LYS A N 1
ATOM 720 C CA . LYS A 1 86 ? 7.907 14.286 18.359 1.00 75.88 86 LYS A CA 1
ATOM 721 C C . LYS A 1 86 ? 7.485 15.756 18.449 1.00 75.88 86 LYS A C 1
ATOM 723 O O . LYS A 1 86 ? 8.350 16.613 18.577 1.00 75.88 86 LYS A O 1
ATOM 728 N N . GLU A 1 87 ? 6.186 16.041 18.376 1.00 76.12 87 GLU A N 1
ATOM 729 C CA . GLU A 1 87 ? 5.659 17.410 18.378 1.00 76.12 87 GLU A CA 1
ATOM 730 C C . GLU A 1 87 ? 5.449 17.936 19.799 1.00 76.12 87 GLU A C 1
ATOM 732 O O . GLU A 1 87 ? 5.860 19.046 20.122 1.00 76.12 87 GLU A O 1
ATOM 737 N N . THR A 1 88 ? 4.840 17.130 20.670 1.00 76.12 88 THR A N 1
ATOM 738 C CA . THR A 1 88 ? 4.446 17.568 22.019 1.00 76.12 88 THR A CA 1
ATOM 739 C C . THR A 1 88 ? 5.388 17.095 23.124 1.00 76.12 88 THR A C 1
ATOM 741 O O . THR A 1 88 ? 5.203 17.488 24.273 1.00 76.12 88 THR A O 1
ATOM 744 N N . ARG A 1 89 ? 6.366 16.228 22.812 1.00 76.44 89 ARG A N 1
ATOM 745 C CA . ARG A 1 89 ? 7.258 15.523 23.763 1.00 76.44 89 ARG A CA 1
ATOM 746 C C . ARG A 1 89 ? 6.534 14.688 24.833 1.00 76.44 89 ARG A C 1
ATOM 748 O O . ARG A 1 89 ? 7.150 14.128 25.734 1.00 76.44 89 ARG A O 1
ATOM 755 N N . GLY A 1 90 ? 5.210 14.568 24.737 1.00 78.62 90 GLY A N 1
ATOM 756 C CA . GLY A 1 90 ? 4.398 13.714 25.596 1.00 78.62 90 GLY A CA 1
ATOM 757 C C . GLY A 1 90 ? 4.38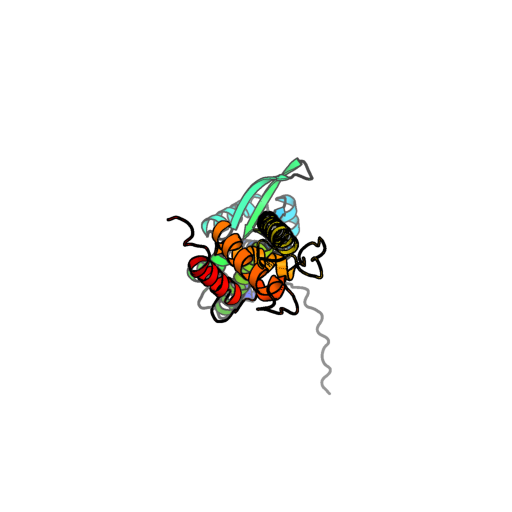5 12.269 25.102 1.00 78.62 90 GLY A C 1
ATOM 758 O O . GLY A 1 90 ? 4.490 12.007 23.905 1.00 78.62 90 GLY A O 1
ATOM 759 N N . ARG A 1 91 ? 4.210 11.302 26.008 1.00 81.81 91 ARG A N 1
ATOM 760 C CA . ARG A 1 91 ? 4.012 9.896 25.622 1.00 81.81 91 ARG A CA 1
ATOM 761 C C . ARG A 1 91 ? 2.586 9.682 25.121 1.00 81.81 91 ARG A C 1
ATOM 763 O O . ARG A 1 91 ? 1.629 9.914 25.856 1.00 81.81 91 ARG A O 1
ATOM 770 N N . VAL A 1 92 ? 2.448 9.203 23.889 1.00 86.00 92 VAL A N 1
ATOM 771 C CA . VAL A 1 92 ? 1.155 8.901 23.259 1.00 86.00 92 VAL A CA 1
ATOM 772 C C . VAL A 1 92 ? 1.155 7.484 22.705 1.00 86.00 92 VAL A C 1
ATOM 774 O O . VAL A 1 92 ? 2.207 6.919 22.399 1.00 86.00 92 VAL A O 1
ATOM 777 N N . ASN A 1 93 ? -0.031 6.891 22.600 1.00 89.75 93 ASN A N 1
ATOM 778 C CA . ASN A 1 93 ?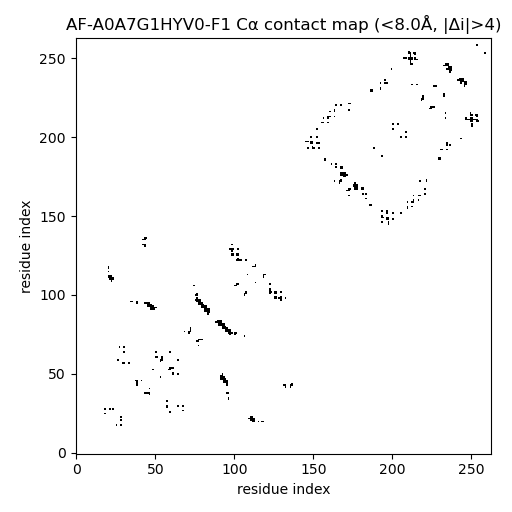 -0.177 5.565 22.021 1.00 89.75 93 ASN A CA 1
ATOM 779 C C . ASN A 1 93 ? -0.343 5.699 20.505 1.00 89.75 93 ASN A C 1
ATOM 781 O O . ASN A 1 93 ? -1.244 6.397 20.034 1.00 89.75 93 ASN A O 1
ATOM 785 N N . TYR A 1 94 ? 0.552 5.055 19.768 1.00 94.12 94 TYR A N 1
ATOM 786 C CA . TYR A 1 94 ? 0.488 4.916 18.324 1.00 94.12 94 TYR A CA 1
ATOM 787 C C . TYR A 1 94 ? -0.246 3.627 17.991 1.00 94.12 94 TYR A C 1
ATOM 789 O O . TYR A 1 94 ? 0.054 2.589 18.572 1.00 94.12 94 TYR A O 1
ATOM 797 N N . PHE A 1 95 ? -1.181 3.696 17.056 1.00 96.25 95 PHE A N 1
ATOM 798 C CA . PHE A 1 95 ? -2.026 2.601 16.621 1.00 96.25 95 PHE A CA 1
ATOM 799 C C . PHE A 1 95 ? -1.852 2.353 15.131 1.00 96.25 95 PHE A C 1
ATOM 801 O O . PHE A 1 95 ? -1.653 3.281 14.339 1.00 96.25 95 PHE A O 1
ATOM 808 N N . LYS A 1 96 ? -1.986 1.086 14.748 1.00 97.00 96 LYS A N 1
ATOM 809 C CA . LYS A 1 96 ? -2.090 0.680 13.352 1.00 97.00 96 LYS A CA 1
ATOM 810 C C . LYS A 1 96 ? -2.983 -0.547 13.232 1.00 97.00 96 LYS A C 1
ATOM 812 O O . LYS A 1 96 ? -2.758 -1.546 13.913 1.00 97.00 96 LYS A O 1
ATOM 817 N N . VAL A 1 97 ? -3.962 -0.450 12.343 1.00 98.00 97 VAL A N 1
ATOM 818 C CA . VAL A 1 97 ? -4.888 -1.516 11.963 1.00 98.00 97 VAL A CA 1
ATOM 819 C C . VAL A 1 97 ? -4.347 -2.229 10.727 1.00 98.00 97 VAL A C 1
ATOM 821 O O . VAL A 1 97 ? -3.920 -1.593 9.756 1.00 98.00 97 VAL A O 1
ATOM 824 N N . ASN A 1 98 ? -4.365 -3.554 10.767 1.00 96.75 98 ASN A N 1
ATOM 825 C CA . ASN A 1 98 ? -3.997 -4.433 9.677 1.00 96.75 98 ASN A CA 1
ATOM 826 C C . ASN A 1 98 ? -5.263 -4.949 8.982 1.00 96.75 98 ASN A C 1
ATOM 828 O O . ASN A 1 98 ? -5.924 -5.868 9.465 1.00 96.75 98 ASN A O 1
ATOM 832 N N . PHE A 1 99 ? -5.598 -4.353 7.835 1.00 97.50 99 PHE A N 1
ATOM 833 C CA . PHE A 1 99 ? -6.781 -4.753 7.075 1.00 97.50 99 PHE A CA 1
ATOM 834 C C . PHE A 1 99 ? -6.604 -6.080 6.341 1.00 97.50 99 PHE A C 1
ATOM 836 O O . PHE A 1 99 ? -7.596 -6.680 5.950 1.00 97.50 99 PHE A O 1
ATOM 843 N N . GLU A 1 100 ? -5.371 -6.551 6.145 1.00 96.00 100 GLU A N 1
ATOM 844 C CA . GLU A 1 100 ? -5.124 -7.886 5.596 1.00 96.00 100 GLU A CA 1
ATOM 845 C C . GLU A 1 100 ? -5.596 -8.969 6.566 1.00 96.00 100 GLU A C 1
ATOM 847 O O . GLU A 1 100 ? -6.293 -9.883 6.145 1.00 96.00 100 GLU A O 1
ATOM 852 N N . VAL A 1 101 ? -5.331 -8.791 7.863 1.00 96.81 101 VAL A N 1
ATOM 853 C CA . VAL A 1 101 ? -5.822 -9.689 8.919 1.00 96.81 101 VAL A CA 1
ATOM 854 C C . VAL A 1 101 ? -7.347 -9.608 9.049 1.00 96.81 101 VAL A C 1
ATOM 856 O O . VAL A 1 101 ? -8.002 -10.636 9.117 1.00 96.81 101 VAL A O 1
ATOM 859 N N . LEU A 1 102 ? -7.948 -8.411 8.996 1.00 97.06 102 LEU A N 1
ATOM 860 C CA . LEU A 1 102 ? -9.420 -8.272 9.006 1.00 97.06 102 LEU A CA 1
ATOM 861 C C . LEU A 1 102 ? -10.111 -8.781 7.731 1.00 97.06 102 LEU A C 1
ATOM 863 O O . LEU A 1 102 ? -11.330 -8.930 7.715 1.00 97.06 102 LEU A O 1
ATOM 867 N N . ALA A 1 103 ? -9.364 -8.979 6.644 1.00 95.62 103 ALA A N 1
ATOM 868 C CA . ALA A 1 103 ? -9.878 -9.566 5.411 1.00 95.62 103 ALA A CA 1
ATOM 869 C C . ALA A 1 103 ? -9.834 -11.104 5.429 1.00 95.62 103 ALA A C 1
ATOM 871 O O . ALA A 1 103 ? -10.338 -11.725 4.485 1.00 95.62 103 ALA A O 1
ATOM 872 N N . ASP A 1 104 ? -9.241 -11.693 6.470 1.00 95.38 104 ASP A N 1
ATOM 873 C CA . ASP A 1 104 ? -9.320 -13.114 6.770 1.00 95.38 104 ASP A CA 1
ATOM 874 C C . ASP A 1 104 ? -10.710 -13.449 7.325 1.00 95.38 104 ASP A C 1
ATOM 876 O O . ASP A 1 104 ? -11.252 -12.732 8.173 1.00 95.38 104 ASP A O 1
ATOM 880 N N . LYS A 1 105 ? -11.300 -14.533 6.814 1.00 95.50 105 LYS A N 1
ATOM 881 C CA . LYS A 1 105 ? -12.635 -14.963 7.223 1.00 95.50 105 LYS A CA 1
ATOM 882 C C . LYS A 1 105 ? -12.645 -15.338 8.704 1.00 95.50 105 LYS A C 1
ATOM 884 O O . LYS A 1 105 ? -13.566 -14.915 9.395 1.00 95.50 105 LYS A O 1
ATOM 889 N N . ASP A 1 106 ? -11.633 -16.073 9.161 1.00 95.06 106 ASP A N 1
ATOM 890 C CA . ASP A 1 106 ? -11.605 -16.673 10.496 1.00 95.06 106 ASP A CA 1
ATOM 891 C C . ASP A 1 106 ? -11.485 -15.590 11.574 1.00 95.06 106 ASP A C 1
ATOM 893 O O . ASP A 1 106 ? -12.139 -15.645 12.612 1.00 95.06 106 ASP A O 1
ATOM 897 N N . VAL A 1 107 ? -10.722 -14.531 11.289 1.00 95.88 107 VAL A N 1
ATOM 898 C CA . VAL A 1 107 ? -10.619 -13.377 12.192 1.00 95.88 107 VAL A CA 1
ATOM 899 C C . VAL A 1 107 ? -11.895 -12.543 12.172 1.00 95.88 107 VAL A C 1
ATOM 901 O O . VAL A 1 107 ? -12.359 -12.098 13.222 1.00 95.88 107 VAL A O 1
ATOM 904 N N . LEU A 1 108 ? -12.486 -12.300 10.997 1.00 96.31 108 LEU A N 1
ATOM 905 C CA . LEU A 1 108 ? -13.685 -11.469 10.925 1.00 96.31 108 LEU A CA 1
ATOM 906 C C . LEU A 1 108 ? -14.904 -12.156 11.555 1.00 96.31 108 LEU A C 1
ATOM 908 O O . LEU A 1 108 ? -15.753 -11.458 12.114 1.00 96.31 108 LEU A O 1
ATOM 912 N N . SER A 1 109 ? -14.981 -13.491 11.515 1.00 97.06 109 SER A N 1
ATOM 913 C CA . SER A 1 109 ? -16.048 -14.253 12.176 1.00 97.06 109 SER A CA 1
ATOM 914 C C . SER A 1 109 ? -16.030 -14.143 13.698 1.00 97.06 109 SER A C 1
ATOM 916 O O . SER A 1 109 ? -17.077 -14.322 14.304 1.00 97.06 109 SER A O 1
ATOM 918 N N . GLU A 1 110 ? -14.905 -13.765 14.316 1.00 97.38 110 GLU A N 1
ATOM 919 C CA . GLU A 1 110 ? -14.824 -13.449 15.756 1.00 97.38 110 GLU A CA 1
ATOM 920 C C . GLU A 1 110 ? -15.413 -12.065 16.099 1.00 97.38 110 GLU A C 1
ATOM 922 O O . GLU A 1 110 ? -15.636 -11.726 17.263 1.00 97.38 110 GLU A O 1
ATOM 927 N N . ILE A 1 111 ? -15.655 -11.228 15.086 1.00 96.75 111 ILE A N 1
ATOM 928 C CA . ILE A 1 111 ? -16.139 -9.849 15.238 1.00 96.75 111 ILE A CA 1
ATOM 929 C C . ILE A 1 111 ? -17.601 -9.741 14.797 1.00 96.75 111 ILE A C 1
ATOM 931 O O . ILE A 1 111 ? -18.390 -9.031 15.426 1.00 96.75 111 ILE A O 1
ATOM 935 N N . ILE A 1 112 ? -17.965 -10.431 13.715 1.00 95.31 112 ILE A N 1
ATOM 936 C CA . ILE A 1 112 ? -19.273 -10.359 13.060 1.00 95.31 112 ILE A CA 1
ATOM 937 C C . ILE A 1 112 ? -19.766 -11.778 12.809 1.00 95.31 112 ILE A C 1
ATOM 939 O O . ILE A 1 112 ? -19.042 -12.591 12.245 1.00 95.31 112 ILE A O 1
ATOM 943 N N . ASN A 1 113 ? -21.014 -12.059 13.177 1.00 95.62 113 ASN A N 1
ATOM 944 C CA . ASN A 1 113 ? -21.624 -13.368 12.978 1.00 95.62 113 ASN A CA 1
ATOM 945 C C . ASN A 1 113 ? -21.671 -13.718 11.481 1.00 95.62 113 ASN A C 1
ATOM 947 O O . ASN A 1 113 ? -22.296 -13.011 10.689 1.00 95.62 113 ASN A O 1
ATOM 951 N N . GLU A 1 114 ? -21.032 -14.824 11.096 1.00 95.31 114 GLU A N 1
ATOM 952 C CA . GLU A 1 114 ? -20.923 -15.246 9.695 1.00 95.31 114 GLU A CA 1
ATOM 953 C C . GLU A 1 114 ? -22.263 -15.611 9.041 1.00 95.31 114 GLU A C 1
ATOM 955 O O . GLU A 1 114 ? -22.380 -15.567 7.815 1.00 95.31 114 GLU A O 1
ATOM 960 N N . ASN A 1 115 ? -23.280 -15.928 9.848 1.00 93.62 115 ASN A N 1
ATOM 961 C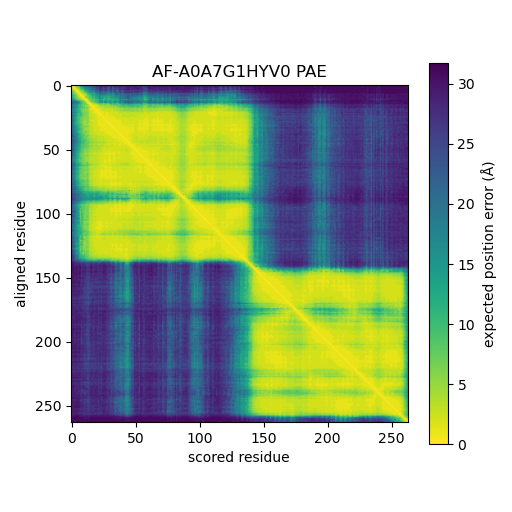 CA . ASN A 1 115 ? -24.619 -16.274 9.371 1.00 93.62 115 ASN A CA 1
ATOM 962 C C . ASN A 1 115 ? -25.457 -15.040 9.003 1.00 93.62 115 ASN A C 1
ATOM 964 O O . ASN A 1 115 ? -26.513 -15.166 8.384 1.00 93.62 115 ASN A O 1
ATOM 968 N N . GLU A 1 116 ? -24.997 -13.844 9.370 1.00 92.00 116 GLU A N 1
ATOM 969 C CA . GLU A 1 116 ? -25.705 -12.601 9.100 1.00 92.00 116 GLU A CA 1
ATOM 970 C C . GLU A 1 116 ? -25.389 -12.067 7.705 1.00 92.00 116 GLU A C 1
ATOM 972 O O . GLU A 1 116 ? -24.241 -12.040 7.255 1.00 92.00 116 GLU A O 1
ATOM 977 N N . ALA A 1 117 ? -26.407 -11.532 7.026 1.00 86.69 117 ALA A N 1
ATOM 978 C CA . ALA A 1 117 ? -26.261 -11.020 5.662 1.00 86.69 117 ALA A CA 1
ATOM 979 C C . ALA A 1 117 ? -25.181 -9.925 5.541 1.00 86.69 117 ALA A C 1
ATOM 981 O O . ALA A 1 117 ? -24.544 -9.773 4.494 1.00 86.69 117 ALA A O 1
ATOM 982 N N . ILE A 1 118 ? -24.945 -9.168 6.619 1.00 88.44 118 ILE A N 1
ATOM 983 C CA . ILE A 1 118 ? -23.957 -8.088 6.643 1.00 88.44 118 ILE A CA 1
ATOM 984 C C . ILE A 1 118 ? -22.508 -8.596 6.634 1.00 88.44 118 ILE A C 1
ATOM 986 O O . ILE A 1 118 ? -21.621 -7.857 6.203 1.00 88.44 118 ILE A O 1
ATOM 990 N N . PHE A 1 119 ? -22.257 -9.848 7.033 1.00 93.31 119 PHE A N 1
ATOM 991 C CA . PHE A 1 119 ? -20.912 -10.424 7.074 1.00 93.31 119 PHE A CA 1
ATOM 992 C C . PHE A 1 119 ? -20.229 -10.363 5.705 1.00 93.31 119 PHE A C 1
ATOM 994 O O . PHE A 1 119 ? -19.093 -9.903 5.580 1.00 93.31 119 PHE A O 1
ATOM 1001 N N . LYS A 1 120 ? -20.956 -10.724 4.640 1.00 91.94 120 LYS A N 1
ATOM 1002 C CA . LYS A 1 120 ? -20.451 -10.659 3.260 1.00 91.94 120 LYS A CA 1
ATOM 1003 C C . LYS A 1 120 ? -20.051 -9.236 2.858 1.00 91.94 120 LYS A C 1
ATOM 1005 O O . LYS A 1 120 ? -19.033 -9.059 2.187 1.00 91.94 120 LYS A O 1
ATOM 1010 N N . ASN A 1 121 ? -20.813 -8.232 3.292 1.00 91.62 121 ASN A N 1
ATOM 1011 C CA . ASN A 1 121 ? -20.516 -6.826 3.013 1.00 91.62 121 ASN A CA 1
ATOM 1012 C C . ASN A 1 121 ? -19.248 -6.377 3.748 1.00 91.62 121 ASN A C 1
ATOM 1014 O O . ASN A 1 121 ? -18.392 -5.724 3.152 1.00 91.62 121 ASN A O 1
ATOM 1018 N N . PHE A 1 122 ? -19.083 -6.778 5.011 1.00 93.44 122 PHE A N 1
ATOM 1019 C CA . PHE A 1 122 ? -17.862 -6.502 5.763 1.00 93.44 122 PHE A CA 1
ATOM 1020 C C . PHE A 1 122 ? -16.639 -7.195 5.164 1.00 93.44 122 PHE A C 1
ATOM 1022 O O . PHE A 1 122 ? -15.624 -6.534 4.970 1.00 93.44 122 PHE A O 1
ATOM 1029 N N . MET A 1 123 ? -16.739 -8.468 4.772 1.00 94.44 123 MET A N 1
ATOM 1030 C CA . MET A 1 123 ? -15.650 -9.176 4.085 1.00 94.44 123 MET A CA 1
ATOM 1031 C C . MET A 1 123 ? -15.206 -8.445 2.812 1.00 94.44 123 MET A C 1
ATOM 1033 O O . MET A 1 123 ? -14.011 -8.268 2.572 1.00 94.44 123 MET A O 1
ATOM 1037 N N . GLN A 1 124 ? -16.157 -8.003 1.983 1.00 91.62 124 GLN A N 1
ATOM 1038 C CA . GLN A 1 124 ? -15.849 -7.231 0.775 1.00 91.62 124 GLN A CA 1
ATOM 1039 C C . GLN A 1 124 ? -15.176 -5.898 1.114 1.00 91.62 124 GLN A C 1
ATOM 1041 O O . GLN A 1 124 ? -14.184 -5.530 0.480 1.00 91.62 124 GLN A O 1
ATOM 1046 N N . TYR A 1 125 ? -15.672 -5.204 2.137 1.00 95.56 125 TYR A N 1
ATOM 1047 C CA . TYR A 1 125 ? -15.118 -3.926 2.562 1.00 95.56 125 TYR A CA 1
ATOM 1048 C C . TYR A 1 125 ? -13.702 -4.062 3.141 1.00 95.56 125 TYR A C 1
ATOM 1050 O O . TYR A 1 125 ? -12.814 -3.311 2.745 1.00 95.56 125 TYR A O 1
ATOM 1058 N N . MET A 1 126 ? -13.435 -5.061 3.988 1.00 96.88 126 MET A N 1
ATOM 1059 C CA . MET A 1 126 ? -12.094 -5.302 4.539 1.00 96.88 126 MET A CA 1
ATOM 1060 C C . MET A 1 126 ? -11.090 -5.688 3.447 1.00 96.88 126 MET A C 1
ATOM 1062 O O . MET A 1 126 ? -9.973 -5.169 3.428 1.00 96.88 126 MET A O 1
ATOM 1066 N N . LYS A 1 127 ? -11.497 -6.499 2.458 1.00 91.94 127 LYS A N 1
ATOM 1067 C CA . LYS A 1 127 ? -10.671 -6.792 1.269 1.00 91.94 127 LYS A CA 1
ATOM 1068 C C . LYS A 1 127 ? -10.346 -5.533 0.464 1.00 91.94 127 LYS A C 1
ATOM 1070 O O . LYS A 1 127 ? -9.201 -5.356 0.035 1.00 91.94 127 LYS A O 1
ATOM 1075 N N . TYR A 1 128 ? -11.327 -4.650 0.281 1.00 95.38 128 TYR A N 1
ATOM 1076 C CA . TYR A 1 128 ? -11.116 -3.354 -0.360 1.00 95.38 128 TYR A CA 1
ATOM 1077 C C . TYR A 1 128 ? -10.106 -2.500 0.424 1.00 95.38 128 TYR A C 1
ATOM 1079 O O . TYR A 1 128 ? -9.099 -2.074 -0.146 1.00 95.38 128 TYR A O 1
ATOM 1087 N N . LEU A 1 129 ? -10.299 -2.331 1.736 1.00 94.44 129 LEU A N 1
ATOM 1088 C CA . LEU A 1 129 ? -9.393 -1.552 2.586 1.00 94.44 129 LEU A CA 1
ATOM 1089 C C . LEU A 1 129 ? -7.976 -2.143 2.640 1.00 94.44 129 LEU A C 1
ATOM 1091 O O . LEU A 1 129 ? -7.005 -1.389 2.627 1.00 94.44 129 LEU A O 1
ATOM 1095 N N . SER A 1 130 ? -7.829 -3.470 2.622 1.00 94.50 130 SER A N 1
ATOM 1096 C CA . SER A 1 130 ? -6.529 -4.150 2.510 1.00 94.50 130 SER A CA 1
ATOM 1097 C C . SER A 1 130 ? -5.805 -3.801 1.204 1.00 94.50 130 SER A C 1
ATOM 1099 O O . SER A 1 130 ? -4.609 -3.492 1.199 1.00 94.50 130 SER A O 1
ATOM 1101 N N . SER A 1 131 ? -6.518 -3.797 0.074 1.00 91.12 131 SER A N 1
ATOM 1102 C CA . SER A 1 131 ? -5.966 -3.350 -1.212 1.00 91.12 131 SER A CA 1
ATOM 1103 C C . SER A 1 131 ? -5.517 -1.885 -1.156 1.00 91.12 131 SER A C 1
ATOM 1105 O O . SER A 1 131 ? -4.390 -1.571 -1.548 1.00 91.12 131 SER A O 1
ATOM 1107 N N . GLU A 1 132 ? -6.356 -0.990 -0.636 1.00 91.38 132 GLU A N 1
ATOM 1108 C CA . GLU A 1 132 ? -6.031 0.437 -0.531 1.00 91.38 132 GLU A CA 1
ATOM 1109 C C . GLU A 1 132 ? -4.856 0.703 0.423 1.00 91.38 132 GLU A C 1
ATOM 1111 O O . GLU A 1 132 ? -3.955 1.482 0.097 1.00 91.38 132 GLU A O 1
ATOM 1116 N N . GLN A 1 133 ? -4.784 -0.016 1.546 1.00 92.94 133 GLN A N 1
ATOM 1117 C CA . GLN A 1 133 ? -3.649 0.024 2.467 1.00 92.94 133 GLN A CA 1
ATOM 1118 C C . GLN A 1 133 ? -2.352 -0.408 1.774 1.00 92.94 133 GLN A C 1
ATOM 1120 O O . GLN A 1 133 ? -1.340 0.290 1.878 1.00 92.94 133 GLN A O 1
ATOM 1125 N N . ARG A 1 134 ? -2.370 -1.503 1.001 1.00 89.69 134 ARG A N 1
ATOM 1126 C CA . ARG A 1 134 ? -1.197 -1.948 0.230 1.00 89.69 134 ARG A CA 1
ATOM 1127 C C . ARG A 1 134 ? -0.763 -0.904 -0.798 1.00 89.69 134 ARG A C 1
ATOM 1129 O O . ARG A 1 134 ? 0.429 -0.620 -0.886 1.00 89.69 134 ARG A O 1
ATOM 1136 N N . LYS A 1 135 ? -1.694 -0.291 -1.535 1.00 87.88 135 LYS A N 1
ATOM 1137 C CA . LYS A 1 135 ? -1.384 0.779 -2.503 1.00 87.88 135 LYS A CA 1
ATOM 1138 C C . LYS A 1 135 ? -0.758 1.999 -1.821 1.00 87.88 135 LYS A C 1
ATOM 1140 O O . LYS A 1 135 ? 0.286 2.478 -2.259 1.00 87.88 135 LYS A O 1
ATOM 1145 N N . SER A 1 136 ? -1.351 2.458 -0.719 1.00 84.25 136 SER A N 1
ATOM 1146 C CA . SER A 1 136 ? -0.883 3.640 0.012 1.00 84.25 136 SER A CA 1
ATOM 1147 C C . SER A 1 136 ? 0.468 3.440 0.705 1.00 84.25 136 SER A C 1
ATOM 1149 O O . SER A 1 136 ? 1.184 4.415 0.941 1.00 84.25 136 SER A O 1
ATOM 1151 N N . LEU A 1 137 ? 0.815 2.207 1.078 1.00 76.06 137 LEU A N 1
ATOM 1152 C CA . LEU A 1 137 ? 2.119 1.888 1.663 1.00 76.06 137 LEU A CA 1
ATOM 1153 C C . LEU A 1 137 ? 3.181 1.621 0.585 1.00 76.06 137 LEU A C 1
ATOM 1155 O O . LEU A 1 137 ? 4.335 2.009 0.768 1.00 76.06 137 LEU A O 1
ATOM 1159 N N . LYS A 1 138 ? 2.802 1.033 -0.561 1.00 64.69 138 LYS A N 1
ATOM 1160 C CA . LYS A 1 138 ? 3.686 0.885 -1.731 1.00 64.69 138 LYS A CA 1
ATOM 1161 C C . LYS A 1 138 ? 4.116 2.236 -2.301 1.00 64.69 138 LYS A C 1
ATOM 1163 O O . LYS A 1 138 ? 5.268 2.374 -2.686 1.00 64.69 138 LYS A O 1
ATOM 1168 N N . SER A 1 139 ? 3.259 3.259 -2.256 1.00 54.66 139 SER A N 1
ATOM 1169 C CA . SER A 1 139 ? 3.587 4.599 -2.764 1.00 54.66 139 SER A CA 1
ATOM 1170 C C . SER A 1 139 ? 4.669 5.350 -1.967 1.00 54.66 139 SER A C 1
ATOM 1172 O O . SER A 1 139 ? 4.919 6.516 -2.256 1.00 54.66 139 SER A O 1
ATOM 1174 N N . LYS A 1 140 ? 5.256 4.757 -0.918 1.00 53.53 140 LYS A N 1
ATOM 1175 C CA . LYS A 1 140 ? 6.310 5.393 -0.109 1.00 53.53 140 LYS A CA 1
ATOM 1176 C C . LYS A 1 140 ? 7.505 4.507 0.219 1.00 53.53 140 LYS A C 1
ATOM 1178 O O . LYS A 1 140 ? 8.429 5.009 0.853 1.00 53.53 140 LYS A O 1
ATOM 1183 N N . LYS A 1 141 ? 7.504 3.222 -0.145 1.00 46.59 141 LYS A N 1
ATOM 1184 C CA . LYS A 1 141 ? 8.551 2.316 0.341 1.00 46.59 141 LYS A CA 1
ATOM 1185 C C . LYS A 1 141 ? 9.878 2.391 -0.419 1.00 46.59 141 LYS A C 1
ATOM 1187 O O . LYS A 1 141 ? 10.784 1.699 0.015 1.00 46.59 141 LYS A O 1
ATOM 1192 N N . ASP A 1 142 ? 10.025 3.235 -1.449 1.00 51.50 142 ASP A N 1
ATOM 1193 C CA . ASP A 1 142 ? 11.293 3.248 -2.194 1.00 51.50 142 ASP A CA 1
ATOM 1194 C C . ASP A 1 142 ? 11.700 4.562 -2.894 1.00 51.50 142 ASP A C 1
ATOM 1196 O O . ASP A 1 142 ? 12.763 4.614 -3.481 1.00 51.50 142 ASP A O 1
ATOM 1200 N N . ASP A 1 143 ? 10.958 5.674 -2.796 1.00 56.12 143 ASP A N 1
ATOM 1201 C CA . ASP A 1 143 ? 11.244 6.878 -3.616 1.00 56.12 143 ASP A CA 1
ATOM 1202 C C . ASP A 1 143 ? 12.662 7.473 -3.440 1.00 56.12 143 ASP A C 1
ATOM 1204 O O . ASP A 1 143 ? 13.177 8.099 -4.361 1.00 56.12 143 ASP A O 1
ATOM 1208 N N . SER A 1 144 ? 13.306 7.314 -2.276 1.00 60.91 144 SER A N 1
ATOM 1209 C CA . SER A 1 144 ? 14.678 7.817 -2.059 1.00 60.91 144 SER A CA 1
ATOM 1210 C C . SER A 1 144 ? 15.732 6.888 -2.655 1.00 60.91 144 SER A C 1
ATOM 1212 O O . SER A 1 144 ? 16.650 7.351 -3.324 1.00 60.91 144 SER A O 1
ATOM 1214 N N . PHE A 1 145 ? 15.594 5.584 -2.427 1.00 61.78 145 PHE A N 1
ATOM 1215 C CA . PHE A 1 145 ? 16.557 4.584 -2.876 1.00 61.78 145 PHE A CA 1
ATOM 1216 C C . PHE A 1 145 ? 16.377 4.269 -4.363 1.00 61.78 145 PHE A C 1
ATOM 1218 O O . PHE A 1 145 ? 17.360 4.169 -5.088 1.00 61.78 145 PHE A O 1
ATOM 1225 N N . ASP A 1 146 ? 15.142 4.256 -4.861 1.00 77.00 146 ASP A N 1
ATOM 1226 C CA . ASP A 1 146 ? 14.843 4.238 -6.292 1.00 77.00 146 ASP A CA 1
ATOM 1227 C C . ASP A 1 146 ? 15.386 5.482 -6.999 1.00 77.00 146 ASP A C 1
ATOM 1229 O O . ASP A 1 146 ? 15.925 5.381 -8.101 1.00 77.00 146 ASP A O 1
ATOM 1233 N N . LYS A 1 147 ? 15.320 6.662 -6.369 1.00 82.12 147 LYS A N 1
ATOM 1234 C CA . LYS A 1 147 ? 15.926 7.874 -6.934 1.00 82.12 147 LYS A CA 1
ATOM 1235 C C . LYS A 1 147 ? 17.451 7.786 -6.966 1.00 82.12 147 LYS A C 1
ATOM 1237 O O . LYS A 1 147 ? 18.040 8.163 -7.975 1.00 82.12 147 LYS A O 1
ATOM 1242 N N . GLU A 1 148 ? 18.087 7.266 -5.918 1.00 88.31 148 GLU A N 1
ATOM 1243 C CA . GLU A 1 148 ? 19.536 7.010 -5.902 1.00 88.31 148 GLU A CA 1
ATOM 1244 C C . GLU A 1 148 ? 19.947 5.969 -6.952 1.00 88.31 148 GLU A C 1
ATOM 1246 O O . GLU A 1 148 ? 20.918 6.181 -7.677 1.00 88.31 148 GLU A O 1
ATOM 1251 N N . ARG A 1 149 ? 19.179 4.885 -7.107 1.00 88.38 149 ARG A N 1
ATOM 1252 C CA . ARG A 1 149 ? 19.384 3.876 -8.158 1.00 88.38 149 ARG A CA 1
ATOM 1253 C C . ARG A 1 149 ? 19.254 4.477 -9.551 1.00 88.38 149 ARG A C 1
ATOM 1255 O O . ARG A 1 149 ? 20.128 4.263 -10.390 1.00 88.38 149 ARG A O 1
ATOM 1262 N N . ALA A 1 150 ? 18.194 5.248 -9.798 1.00 92.81 150 ALA A N 1
ATOM 1263 C CA . ALA A 1 150 ? 17.990 5.934 -11.069 1.00 92.81 150 ALA A CA 1
ATOM 1264 C C . ALA A 1 150 ? 19.148 6.892 -11.376 1.00 92.81 150 ALA A C 1
ATOM 1266 O O . ALA A 1 150 ? 19.658 6.886 -12.494 1.00 92.81 150 ALA A O 1
ATOM 1267 N N . GLU A 1 151 ? 19.580 7.682 -10.387 1.00 95.06 151 GLU A N 1
ATOM 1268 C CA . GLU A 1 151 ? 20.708 8.611 -10.510 1.00 95.06 151 GLU A CA 1
ATOM 1269 C C . GLU A 1 151 ? 22.009 7.873 -10.838 1.00 95.06 151 GLU A C 1
ATOM 1271 O O . GLU A 1 151 ? 22.722 8.262 -11.763 1.00 95.06 151 GLU A O 1
ATOM 1276 N N . HIS A 1 152 ? 22.294 6.782 -10.122 1.00 95.56 152 HIS A N 1
ATOM 1277 C CA . HIS A 1 152 ? 23.496 5.974 -10.315 1.00 95.56 152 HIS A CA 1
ATOM 1278 C C . HIS A 1 152 ? 23.578 5.403 -11.733 1.00 95.56 152 HIS A C 1
ATOM 1280 O O . HIS A 1 152 ? 24.580 5.601 -12.423 1.00 95.56 152 HIS A O 1
ATOM 1286 N N . ILE A 1 153 ? 22.508 4.757 -12.209 1.00 97.12 153 ILE A N 1
ATOM 1287 C CA . ILE A 1 153 ? 22.477 4.215 -13.573 1.00 97.12 153 ILE A CA 1
ATOM 1288 C C . ILE A 1 153 ? 22.525 5.344 -14.604 1.00 97.12 153 ILE A C 1
ATOM 1290 O O . ILE A 1 153 ? 23.263 5.249 -15.579 1.00 97.12 153 ILE A O 1
ATOM 1294 N N . TYR A 1 154 ? 21.791 6.438 -14.400 1.00 97.50 154 TYR A N 1
ATOM 1295 C CA . TYR A 1 154 ? 21.813 7.571 -15.324 1.00 97.50 154 TYR A CA 1
ATOM 1296 C C . TYR A 1 154 ? 23.220 8.167 -15.478 1.00 97.50 154 TYR A C 1
ATOM 1298 O O . TYR A 1 154 ? 23.648 8.466 -16.598 1.00 97.50 154 TYR A O 1
ATOM 1306 N N . LYS A 1 155 ? 23.961 8.303 -14.372 1.00 97.00 155 LYS A N 1
ATOM 1307 C CA . LYS A 1 155 ? 25.357 8.749 -14.383 1.00 97.00 155 LYS A CA 1
ATOM 1308 C C . LYS A 1 155 ? 26.236 7.783 -15.177 1.00 97.00 155 LYS A C 1
ATOM 1310 O O . LYS A 1 155 ? 26.955 8.220 -16.071 1.00 97.00 155 LYS A O 1
ATOM 1315 N N . LEU A 1 156 ? 26.100 6.483 -14.917 1.00 96.88 156 LEU A N 1
ATOM 1316 C CA . LEU A 1 156 ? 26.835 5.425 -15.607 1.00 96.88 156 LEU A CA 1
ATOM 1317 C C . LEU A 1 156 ? 26.604 5.455 -17.128 1.00 96.88 156 LEU A C 1
ATOM 1319 O O . LEU A 1 156 ? 27.552 5.388 -17.907 1.00 96.88 156 LEU A O 1
ATOM 1323 N N . LEU A 1 157 ? 25.353 5.626 -17.563 1.00 97.88 157 LEU A N 1
ATOM 1324 C CA . LEU A 1 157 ? 25.018 5.733 -18.984 1.00 97.88 157 LEU A CA 1
ATOM 1325 C C . LEU A 1 157 ? 25.609 6.998 -19.622 1.00 97.88 157 LEU A C 1
ATOM 1327 O O . LEU A 1 157 ? 26.134 6.923 -20.728 1.00 97.88 157 LEU A O 1
ATOM 1331 N N . ASN A 1 158 ? 25.584 8.149 -18.942 1.00 97.69 158 ASN A N 1
ATOM 1332 C CA . ASN A 1 158 ? 26.208 9.372 -19.468 1.00 97.69 158 ASN A CA 1
ATOM 1333 C C . ASN A 1 158 ? 27.733 9.243 -19.579 1.00 97.69 158 ASN A C 1
ATOM 1335 O O . ASN A 1 158 ? 28.310 9.710 -20.559 1.00 97.69 158 ASN A O 1
ATOM 1339 N N . GLU A 1 159 ? 28.384 8.601 -18.608 1.00 97.19 159 GLU A N 1
ATOM 1340 C CA . GLU A 1 159 ? 29.824 8.326 -18.660 1.00 97.19 159 GLU A CA 1
ATOM 1341 C C . GLU A 1 159 ? 30.173 7.409 -19.838 1.00 97.19 159 GLU A C 1
ATOM 1343 O O . GLU A 1 159 ? 31.106 7.698 -20.589 1.00 97.19 159 GLU A O 1
ATOM 1348 N N . THR A 1 160 ? 29.400 6.339 -20.046 1.00 97.06 160 THR A N 1
ATOM 1349 C CA . THR A 1 160 ? 29.563 5.441 -21.198 1.00 97.06 160 THR A CA 1
ATOM 1350 C C . THR A 1 160 ? 29.323 6.178 -22.516 1.00 97.06 160 THR A C 1
ATOM 1352 O O . THR A 1 160 ? 30.148 6.079 -23.422 1.00 97.06 160 THR A O 1
ATOM 1355 N N . TYR A 1 161 ? 28.256 6.975 -22.615 1.00 97.50 161 TYR A N 1
ATOM 1356 C CA . TYR A 1 161 ? 27.955 7.776 -23.804 1.00 97.50 161 TYR A CA 1
ATOM 1357 C C . TYR A 1 161 ? 29.096 8.739 -24.151 1.00 97.50 161 TYR A C 1
ATOM 1359 O O . TYR A 1 161 ? 29.531 8.794 -25.300 1.00 97.50 161 TYR A O 1
ATOM 1367 N N . GLU A 1 162 ? 29.622 9.465 -23.159 1.00 96.94 162 GLU A N 1
ATOM 1368 C CA . GLU A 1 162 ? 30.726 10.406 -23.368 1.00 96.94 162 GLU A CA 1
ATOM 1369 C C . GLU A 1 162 ? 32.001 9.688 -23.825 1.00 96.94 162 GLU A C 1
ATOM 1371 O O . GLU A 1 162 ? 32.650 10.151 -24.763 1.00 96.94 162 GLU A O 1
ATOM 1376 N N . LYS A 1 163 ? 32.326 8.527 -23.236 1.00 96.31 163 LYS A N 1
ATOM 1377 C CA . LYS A 1 163 ? 33.459 7.700 -23.681 1.00 96.31 163 LYS A CA 1
ATOM 1378 C C . LYS A 1 163 ? 33.310 7.292 -25.147 1.00 96.31 163 LYS A C 1
ATOM 1380 O O . LYS A 1 163 ? 34.232 7.507 -25.930 1.00 96.31 163 LYS A O 1
ATOM 1385 N N . ARG A 1 164 ? 32.145 6.766 -25.547 1.00 95.88 164 ARG A N 1
ATOM 1386 C CA . ARG A 1 164 ? 31.911 6.369 -26.949 1.00 95.88 164 ARG A CA 1
ATOM 1387 C C . ARG A 1 164 ? 31.896 7.570 -27.893 1.00 95.88 164 ARG A C 1
ATOM 1389 O O . ARG A 1 164 ? 32.349 7.450 -29.025 1.00 95.88 164 ARG A O 1
ATOM 1396 N N . ARG A 1 165 ? 31.437 8.743 -27.442 1.00 96.00 165 ARG A N 1
ATOM 1397 C CA . ARG A 1 165 ? 31.438 9.978 -28.247 1.00 96.00 165 ARG A CA 1
ATOM 1398 C C . ARG A 1 165 ? 32.858 10.428 -28.573 1.00 96.00 165 ARG A C 1
ATOM 1400 O O . ARG A 1 165 ? 33.114 10.835 -29.704 1.00 96.00 165 ARG A O 1
ATOM 1407 N N . ILE A 1 166 ? 33.754 10.377 -27.587 1.00 95.69 166 ILE A N 1
ATOM 1408 C CA . ILE A 1 166 ? 35.174 10.699 -27.770 1.00 95.69 166 ILE A CA 1
ATOM 1409 C C . ILE A 1 166 ? 35.786 9.724 -28.780 1.00 95.69 166 ILE A C 1
ATOM 1411 O O . ILE A 1 166 ? 36.242 10.172 -29.826 1.00 95.69 166 ILE A O 1
ATOM 1415 N N . MET A 1 167 ? 35.638 8.414 -28.553 1.00 94.31 167 MET A N 1
ATOM 1416 C CA . MET A 1 167 ? 36.131 7.374 -29.470 1.00 94.31 167 MET A CA 1
ATOM 1417 C C . MET A 1 167 ? 35.592 7.537 -30.900 1.00 94.31 167 MET A C 1
ATOM 1419 O O . MET A 1 167 ? 36.330 7.397 -31.870 1.00 94.31 167 MET A O 1
ATOM 1423 N N . TYR A 1 168 ? 34.309 7.876 -31.065 1.00 94.62 168 TYR A N 1
ATOM 1424 C CA . TYR A 1 168 ? 33.735 8.150 -32.385 1.00 94.62 168 TYR A CA 1
ATOM 1425 C C . TYR A 1 168 ? 34.397 9.355 -33.061 1.00 94.62 168 TYR A C 1
ATOM 1427 O O . TYR A 1 168 ? 34.764 9.295 -34.230 1.00 94.62 168 TYR A O 1
ATOM 1435 N N . ASN A 1 169 ? 34.549 10.462 -32.331 1.00 94.44 169 ASN A N 1
ATOM 1436 C CA . ASN A 1 169 ? 35.124 11.694 -32.868 1.00 94.44 169 ASN A CA 1
ATOM 1437 C C . ASN A 1 169 ? 36.616 11.561 -33.197 1.00 94.44 169 ASN A C 1
ATOM 1439 O O . ASN A 1 169 ? 37.091 12.223 -34.122 1.00 94.44 169 ASN A O 1
ATOM 1443 N N . ASP A 1 170 ? 37.333 10.712 -32.465 1.00 93.75 170 ASP A N 1
ATOM 1444 C CA . ASP A 1 170 ? 38.744 10.421 -32.712 1.00 93.75 170 ASP A CA 1
ATOM 1445 C C . ASP A 1 170 ? 38.953 9.413 -33.850 1.00 93.75 170 ASP A C 1
ATOM 1447 O O . ASP A 1 170 ? 40.038 9.361 -34.431 1.00 93.75 170 ASP A O 1
ATOM 1451 N N . GLY A 1 171 ? 37.883 8.734 -34.270 1.00 89.88 171 GLY A N 1
ATOM 1452 C CA . GLY A 1 171 ? 37.878 7.766 -35.362 1.00 89.88 171 GLY A CA 1
ATOM 1453 C C . GLY A 1 171 ? 38.048 6.321 -34.902 1.00 89.88 171 GLY A C 1
ATOM 1454 O O . GLY A 1 171 ? 37.928 5.427 -35.729 1.00 89.88 171 GLY A O 1
ATOM 1455 N N . ASP A 1 172 ? 38.241 6.066 -33.608 1.00 89.25 172 ASP A N 1
ATOM 1456 C CA . ASP A 1 172 ? 38.450 4.726 -33.039 1.00 89.25 172 ASP A CA 1
ATOM 1457 C C . ASP A 1 172 ? 37.279 3.766 -33.310 1.00 89.25 172 ASP A C 1
ATOM 1459 O O . ASP A 1 172 ? 37.464 2.555 -33.366 1.00 89.25 172 ASP A O 1
ATOM 1463 N N . LEU A 1 173 ? 36.056 4.288 -33.482 1.00 87.12 173 LEU A N 1
ATOM 1464 C CA . LEU A 1 173 ? 34.876 3.463 -33.787 1.00 87.12 173 LEU A CA 1
ATOM 1465 C C . LEU A 1 173 ? 34.649 3.216 -35.282 1.00 87.12 173 LEU A C 1
ATOM 1467 O O . LEU A 1 173 ? 33.875 2.325 -35.632 1.00 87.12 173 LEU A O 1
ATOM 1471 N N . THR A 1 174 ? 35.243 4.036 -36.148 1.00 85.06 174 THR A N 1
ATOM 1472 C CA . THR A 1 174 ? 34.941 4.109 -37.590 1.00 85.06 174 THR A CA 1
ATOM 1473 C C . THR A 1 174 ? 36.194 4.107 -38.468 1.00 85.06 174 THR A C 1
ATOM 1475 O O . THR A 1 174 ? 36.107 4.451 -39.645 1.00 85.06 174 THR A O 1
ATOM 1478 N N . GLU A 1 175 ? 37.357 3.781 -37.897 1.00 84.44 175 GLU A N 1
ATOM 1479 C CA . GLU A 1 175 ? 38.718 3.790 -38.476 1.00 84.44 175 GLU A CA 1
ATOM 1480 C C . GLU A 1 175 ? 39.225 5.149 -38.994 1.00 84.44 175 GLU A C 1
ATOM 1482 O O . GLU A 1 175 ? 40.424 5.361 -39.171 1.00 84.44 175 GLU A O 1
ATOM 1487 N N . LYS A 1 176 ? 38.323 6.097 -39.245 1.00 87.88 176 LYS A N 1
ATOM 1488 C CA . LYS A 1 176 ? 38.612 7.451 -39.709 1.00 87.88 176 LYS A CA 1
ATOM 1489 C C . LYS A 1 176 ? 37.813 8.455 -38.903 1.00 87.88 176 LYS A C 1
ATOM 1491 O O . LYS A 1 176 ? 36.676 8.191 -38.507 1.00 87.88 176 LYS A O 1
ATOM 1496 N N . LYS A 1 177 ? 38.396 9.644 -38.731 1.00 89.56 177 LYS A N 1
ATOM 1497 C CA . LYS A 1 177 ? 37.715 10.766 -38.087 1.00 89.56 177 LYS A CA 1
ATOM 1498 C C . LYS A 1 177 ? 36.481 11.170 -38.896 1.00 89.56 177 LYS A C 1
ATOM 1500 O O . LYS A 1 177 ? 36.589 11.360 -40.112 1.00 89.56 177 LYS A O 1
ATOM 1505 N N . PRO A 1 178 ? 35.316 11.328 -38.252 1.00 89.06 178 PRO A N 1
ATOM 1506 C CA . PRO A 1 178 ? 34.102 11.723 -38.938 1.00 89.06 178 PRO A CA 1
ATOM 1507 C C . PRO A 1 178 ? 34.224 13.161 -39.447 1.00 89.06 178 PRO A C 1
ATOM 1509 O O . PRO A 1 178 ? 34.761 14.037 -38.772 1.00 89.06 178 PRO A O 1
ATOM 1512 N N . GLN A 1 179 ? 33.637 13.438 -40.614 1.00 87.19 179 GLN A N 1
ATOM 1513 C CA . GLN A 1 179 ? 33.597 14.792 -41.182 1.00 87.19 179 GLN A CA 1
ATOM 1514 C C . GLN A 1 179 ? 32.879 15.795 -40.259 1.00 87.19 179 GLN A C 1
ATOM 1516 O O . GLN A 1 179 ? 33.151 16.993 -40.293 1.00 87.19 179 GLN A O 1
ATOM 1521 N N . ARG A 1 180 ? 31.946 15.308 -39.430 1.00 87.06 180 ARG A N 1
ATOM 1522 C CA . ARG A 1 180 ? 31.238 16.091 -38.413 1.00 87.06 180 ARG A CA 1
ATOM 1523 C C . ARG A 1 180 ? 31.319 15.385 -37.066 1.00 87.06 180 ARG A C 1
ATOM 1525 O O . ARG A 1 180 ? 30.725 14.322 -36.883 1.00 87.06 180 ARG A O 1
ATOM 1532 N N . ALA A 1 181 ? 32.019 16.009 -36.124 1.00 89.88 181 ALA A N 1
ATOM 1533 C CA . ALA A 1 181 ? 32.097 15.538 -34.749 1.00 89.88 181 ALA A CA 1
ATOM 1534 C C . ALA A 1 181 ? 30.741 15.668 -34.032 1.00 89.88 181 ALA A C 1
ATOM 1536 O O . ALA A 1 181 ? 29.984 16.619 -34.244 1.00 89.88 181 ALA A O 1
ATOM 1537 N N . LYS A 1 182 ? 30.445 14.724 -33.139 1.00 90.88 182 LYS A N 1
ATOM 1538 C CA . LYS A 1 182 ? 29.300 14.782 -32.224 1.00 90.88 182 LYS A CA 1
ATOM 1539 C C . LYS A 1 182 ? 29.626 15.704 -31.047 1.00 90.88 182 LYS A C 1
ATOM 1541 O O . LYS A 1 182 ? 30.660 15.544 -30.386 1.00 90.88 182 LYS A O 1
ATOM 1546 N N . SER A 1 183 ? 28.738 16.653 -30.760 1.00 91.56 183 SER A N 1
ATOM 1547 C CA . SER A 1 183 ? 28.883 17.596 -29.648 1.00 91.56 183 SER A CA 1
ATOM 1548 C C . SER A 1 183 ? 28.661 16.928 -28.290 1.00 91.56 183 SER A C 1
ATOM 1550 O O . SER A 1 183 ? 27.905 15.961 -28.156 1.00 91.56 183 SER A O 1
ATOM 1552 N N . LYS A 1 184 ? 29.328 17.457 -27.259 1.00 92.44 184 LYS A N 1
ATOM 1553 C CA . LYS A 1 184 ? 29.128 17.019 -25.877 1.00 92.44 184 LYS A CA 1
ATOM 1554 C C . LYS A 1 184 ? 27.717 17.387 -25.425 1.00 92.44 184 LYS A C 1
ATOM 1556 O O . LYS A 1 184 ? 27.341 18.556 -25.453 1.00 92.44 184 LYS A O 1
ATOM 1561 N N . THR A 1 185 ? 26.947 16.385 -25.024 1.00 91.75 185 THR A N 1
ATOM 1562 C CA . THR A 1 185 ? 25.547 16.511 -24.604 1.00 91.75 185 THR A CA 1
ATOM 1563 C C . THR A 1 185 ? 25.255 15.506 -23.495 1.00 91.75 185 THR A C 1
ATOM 1565 O O . THR A 1 185 ? 25.968 14.515 -23.353 1.00 91.75 185 THR A O 1
ATOM 1568 N N . GLN A 1 186 ? 24.229 15.781 -22.691 1.00 92.12 186 GLN A N 1
ATOM 1569 C CA . GLN A 1 186 ? 23.699 14.813 -21.732 1.00 92.12 186 GLN A CA 1
ATOM 1570 C C . GLN A 1 186 ? 22.540 14.036 -22.355 1.00 92.12 186 GLN A C 1
ATOM 1572 O O . GLN A 1 186 ? 21.832 14.545 -23.228 1.00 92.12 186 GLN A O 1
ATOM 1577 N N . LEU A 1 187 ? 22.343 12.808 -21.881 1.00 95.31 187 LEU A N 1
ATOM 1578 C CA . LEU A 1 187 ? 21.215 11.966 -22.272 1.00 95.31 187 LEU A CA 1
ATOM 1579 C C . LEU A 1 187 ? 19.875 12.598 -21.857 1.00 95.31 187 LEU A C 1
ATOM 1581 O O . LEU A 1 187 ? 19.805 13.418 -20.943 1.00 95.31 187 LEU A O 1
ATOM 1585 N N . GLN A 1 188 ? 18.777 12.222 -22.519 1.00 94.31 188 GLN A N 1
ATOM 1586 C CA . GLN A 1 188 ? 17.458 12.712 -22.115 1.00 94.31 188 GLN A CA 1
ATOM 1587 C C . GLN A 1 188 ? 17.101 12.187 -20.719 1.00 94.31 188 GLN A C 1
ATOM 1589 O O . GLN A 1 188 ? 17.222 10.992 -20.445 1.00 94.31 188 GLN A O 1
ATOM 1594 N N . ARG A 1 189 ? 16.588 13.067 -19.854 1.00 93.12 189 ARG A N 1
ATOM 1595 C CA . ARG A 1 189 ? 16.160 12.709 -18.499 1.00 93.12 189 ARG A CA 1
ATOM 1596 C C . ARG A 1 189 ? 14.775 13.256 -18.188 1.00 93.12 189 ARG A C 1
ATOM 1598 O O . ARG A 1 189 ? 14.524 14.451 -18.306 1.00 93.12 189 ARG A O 1
ATOM 1605 N N . ASN A 1 190 ? 13.873 12.370 -17.782 1.00 92.50 190 ASN A N 1
ATOM 1606 C CA . ASN A 1 190 ? 12.536 12.699 -17.296 1.00 92.50 190 ASN A CA 1
ATOM 1607 C C . ASN A 1 190 ? 12.028 11.584 -16.363 1.00 92.50 190 ASN A C 1
ATOM 1609 O O . ASN A 1 190 ? 12.614 10.503 -16.300 1.00 92.50 190 ASN A O 1
ATOM 1613 N N . LYS A 1 191 ? 10.918 11.829 -15.657 1.00 88.44 191 LYS A N 1
ATOM 1614 C CA . LYS A 1 191 ? 10.352 10.861 -14.697 1.00 88.44 191 LYS A CA 1
ATOM 1615 C C . LYS A 1 191 ? 10.040 9.481 -15.313 1.00 88.44 191 LYS A C 1
ATOM 1617 O O . LYS A 1 191 ? 10.333 8.480 -14.663 1.00 88.44 191 LYS A O 1
ATOM 1622 N N . PRO A 1 192 ? 9.454 9.371 -16.526 1.00 91.62 192 PRO A N 1
ATOM 1623 C CA . PRO A 1 192 ? 9.282 8.073 -17.184 1.00 91.62 192 PRO A CA 1
ATOM 1624 C C . PRO A 1 192 ? 10.590 7.301 -17.405 1.00 91.62 192 PRO A C 1
ATOM 1626 O O . PRO A 1 192 ? 10.628 6.096 -17.165 1.00 91.62 192 PRO A O 1
ATOM 1629 N N . ILE A 1 193 ? 11.658 7.984 -17.826 1.00 94.06 193 ILE A N 1
ATOM 1630 C CA . ILE A 1 193 ? 12.985 7.383 -18.011 1.00 94.06 193 ILE A CA 1
ATOM 1631 C C . ILE A 1 193 ? 13.545 6.908 -16.668 1.00 94.06 193 ILE A C 1
ATOM 1633 O O . ILE A 1 193 ? 13.982 5.767 -16.579 1.00 94.06 193 ILE A O 1
ATOM 1637 N N . GLU A 1 194 ? 13.457 7.715 -15.606 1.00 93.75 194 GLU A N 1
ATOM 1638 C CA . GLU A 1 194 ? 13.926 7.324 -14.265 1.00 93.75 194 GLU A CA 1
ATOM 1639 C C . GLU A 1 194 ? 13.256 6.031 -13.777 1.00 93.75 194 GLU A C 1
ATOM 1641 O O . GLU A 1 194 ? 13.944 5.108 -13.347 1.00 93.75 194 GLU A O 1
ATOM 1646 N N . LYS A 1 195 ? 11.932 5.903 -13.945 1.00 91.38 195 LYS A N 1
ATOM 1647 C CA . LYS A 1 195 ? 11.198 4.670 -13.604 1.00 91.38 195 LYS A CA 1
ATOM 1648 C C . LYS A 1 195 ? 11.690 3.449 -14.379 1.00 91.38 195 LYS A C 1
ATOM 1650 O O . LYS A 1 195 ? 11.797 2.361 -13.818 1.00 91.38 195 LYS A O 1
ATOM 1655 N N . LYS A 1 196 ? 11.989 3.620 -15.667 1.00 94.44 196 LYS A N 1
ATOM 1656 C CA . LYS A 1 196 ? 12.523 2.541 -16.503 1.00 94.44 196 LYS A CA 1
ATOM 1657 C C . LYS A 1 196 ? 13.948 2.159 -16.100 1.00 94.44 196 LYS A C 1
ATOM 1659 O O . LYS A 1 196 ? 14.255 0.974 -16.093 1.00 94.44 196 LYS A O 1
ATOM 1664 N N . LEU A 1 197 ? 14.784 3.124 -15.707 1.00 95.44 197 LEU A N 1
ATOM 1665 C CA . LEU A 1 197 ? 16.129 2.864 -15.178 1.00 95.44 197 LEU A CA 1
ATOM 1666 C C . LEU A 1 197 ? 16.081 2.067 -13.871 1.00 95.44 197 LEU A C 1
ATOM 1668 O O . LEU A 1 197 ? 16.841 1.114 -13.712 1.00 95.44 197 LEU A O 1
ATOM 1672 N N . ILE A 1 198 ? 15.151 2.403 -12.972 1.00 92.25 198 ILE A N 1
ATOM 1673 C CA . ILE A 1 198 ? 14.907 1.638 -11.741 1.00 92.25 198 ILE A CA 1
ATOM 1674 C C . ILE A 1 198 ? 14.547 0.192 -12.087 1.00 92.25 198 ILE A C 1
ATOM 1676 O O . ILE A 1 198 ? 15.238 -0.724 -11.640 1.00 92.25 198 ILE A O 1
ATOM 1680 N N . ARG A 1 199 ? 13.533 -0.016 -12.941 1.00 91.56 199 ARG A N 1
ATOM 1681 C CA . ARG A 1 199 ? 13.081 -1.359 -13.355 1.00 91.56 199 ARG A CA 1
ATOM 1682 C C . ARG A 1 199 ? 14.198 -2.160 -14.035 1.00 91.56 199 ARG A C 1
ATOM 1684 O O . ARG A 1 199 ? 14.361 -3.344 -13.754 1.00 91.56 199 ARG A O 1
ATOM 1691 N N . LEU A 1 200 ? 15.010 -1.513 -14.873 1.00 93.56 200 LEU A N 1
ATOM 1692 C CA . LEU A 1 200 ? 16.167 -2.141 -15.512 1.00 93.56 200 LEU A CA 1
ATOM 1693 C C . LEU A 1 200 ? 17.204 -2.594 -14.470 1.00 93.56 200 LEU A C 1
ATOM 1695 O O . LEU A 1 200 ? 17.641 -3.741 -14.504 1.00 93.56 200 LEU A O 1
ATOM 1699 N N . SER A 1 201 ? 17.540 -1.735 -13.500 1.00 92.31 201 SER A N 1
ATOM 1700 C CA . SER A 1 201 ? 18.521 -2.037 -12.440 1.00 92.31 201 SER A CA 1
ATOM 1701 C C . SER A 1 201 ? 18.086 -3.136 -11.466 1.00 92.31 201 SER A C 1
ATOM 1703 O O . SER A 1 201 ? 18.916 -3.734 -10.789 1.00 92.31 201 SER A O 1
ATOM 1705 N N . GLN A 1 202 ? 16.781 -3.403 -11.377 1.00 89.19 202 GLN A N 1
ATOM 1706 C CA . GLN A 1 202 ? 16.247 -4.512 -10.587 1.00 89.19 202 GLN A CA 1
ATOM 1707 C C . GLN A 1 202 ? 16.480 -5.867 -11.268 1.00 89.19 202 GLN A C 1
ATOM 1709 O O . GLN A 1 202 ? 16.535 -6.880 -10.579 1.00 89.19 202 GLN A O 1
ATOM 1714 N N . SER A 1 203 ? 16.633 -5.874 -12.596 1.00 88.44 203 SER A N 1
ATOM 1715 C CA . SER A 1 203 ? 16.741 -7.092 -13.412 1.00 88.44 203 SER A CA 1
ATOM 1716 C C . SER A 1 203 ? 18.172 -7.365 -13.888 1.00 88.44 203 SER A C 1
ATOM 1718 O O . SER A 1 203 ? 18.543 -8.515 -14.106 1.00 88.44 203 SER A O 1
ATOM 1720 N N . TYR A 1 204 ? 18.994 -6.321 -14.029 1.00 91.94 204 TYR A N 1
ATOM 1721 C CA . TYR A 1 204 ? 20.330 -6.409 -14.614 1.00 91.94 204 TYR A CA 1
ATOM 1722 C C . TYR A 1 204 ? 21.367 -5.642 -13.791 1.00 91.94 204 TYR A C 1
ATOM 1724 O O . TYR A 1 204 ? 21.099 -4.566 -13.259 1.00 91.94 204 TYR A O 1
ATOM 1732 N N . ASN A 1 205 ? 22.584 -6.188 -13.711 1.00 93.50 205 ASN A N 1
ATOM 1733 C CA . ASN A 1 205 ? 23.700 -5.532 -13.031 1.00 93.50 205 ASN A CA 1
ATOM 1734 C C . ASN A 1 205 ? 24.311 -4.395 -13.878 1.00 93.50 205 ASN A C 1
ATOM 1736 O O . ASN A 1 205 ? 24.108 -4.313 -15.090 1.00 93.50 205 ASN A O 1
ATOM 1740 N N . ASN A 1 206 ? 25.109 -3.536 -13.237 1.00 94.31 206 ASN A N 1
ATOM 1741 C CA . ASN A 1 206 ? 25.718 -2.361 -13.874 1.00 94.31 206 ASN A CA 1
ATOM 1742 C C . ASN A 1 206 ? 26.558 -2.705 -15.118 1.00 94.31 206 ASN A C 1
ATOM 1744 O O . ASN A 1 206 ? 26.534 -1.952 -16.088 1.00 94.31 206 ASN A O 1
ATOM 1748 N N . ASN A 1 207 ? 27.274 -3.835 -15.111 1.00 93.88 207 ASN A N 1
ATOM 1749 C CA . ASN A 1 207 ? 28.135 -4.232 -16.229 1.00 93.88 207 ASN A CA 1
ATOM 1750 C C . ASN A 1 207 ? 27.306 -4.603 -17.456 1.00 93.88 207 ASN A C 1
ATOM 1752 O O . ASN A 1 207 ? 27.547 -4.068 -18.533 1.00 93.88 207 ASN A O 1
ATOM 1756 N N . ALA A 1 208 ? 26.283 -5.445 -17.283 1.00 95.56 208 ALA A N 1
ATOM 1757 C CA . ALA A 1 208 ? 25.349 -5.780 -18.354 1.00 95.56 208 ALA A CA 1
ATOM 1758 C C . ALA A 1 208 ? 24.686 -4.515 -18.921 1.00 95.56 208 ALA A C 1
ATOM 1760 O O . ALA A 1 208 ? 24.577 -4.358 -20.137 1.00 95.56 208 ALA A O 1
ATOM 1761 N N . ILE A 1 209 ? 24.322 -3.573 -18.043 1.00 97.25 209 ILE A N 1
ATOM 1762 C CA . ILE A 1 209 ? 23.747 -2.291 -18.453 1.00 97.25 209 ILE A CA 1
ATOM 1763 C C . ILE A 1 209 ? 24.715 -1.483 -19.330 1.00 97.25 209 ILE A C 1
ATOM 1765 O O . ILE A 1 209 ? 24.342 -1.052 -20.423 1.00 97.25 209 ILE A O 1
ATOM 1769 N N . CYS A 1 210 ? 25.967 -1.330 -18.896 1.00 96.69 210 CYS A N 1
ATOM 1770 C CA . CYS A 1 210 ? 27.020 -0.658 -19.661 1.00 96.69 210 CYS A CA 1
ATOM 1771 C C . CYS A 1 210 ? 27.328 -1.328 -20.998 1.00 96.69 210 CYS A C 1
ATOM 1773 O O . CYS A 1 210 ? 27.511 -0.637 -21.998 1.00 96.69 210 CYS A O 1
ATOM 1775 N N . HIS A 1 211 ? 27.415 -2.655 -21.013 1.00 96.94 211 HIS A N 1
ATOM 1776 C CA . HIS A 1 211 ? 27.752 -3.445 -22.194 1.00 96.94 211 HIS A CA 1
ATOM 1777 C C . HIS A 1 211 ? 26.701 -3.260 -23.288 1.00 96.94 211 HIS A C 1
ATOM 1779 O O . HIS A 1 211 ? 27.016 -2.806 -24.389 1.00 96.94 211 HIS A O 1
ATOM 1785 N N . ALA A 1 212 ? 25.430 -3.488 -22.951 1.00 97.94 212 ALA A N 1
ATOM 1786 C CA . ALA A 1 212 ? 24.334 -3.276 -23.888 1.00 97.94 212 ALA A CA 1
ATOM 1787 C C . ALA A 1 212 ? 24.284 -1.825 -24.385 1.00 97.94 212 ALA A C 1
ATOM 1789 O O . ALA A 1 212 ? 24.109 -1.565 -25.574 1.00 97.94 212 ALA A O 1
ATOM 1790 N N . PHE A 1 213 ? 24.472 -0.860 -23.482 1.00 98.19 213 PHE A N 1
ATOM 1791 C CA . PHE A 1 213 ? 24.423 0.549 -23.850 1.00 98.19 213 PHE A CA 1
ATOM 1792 C C . PHE A 1 213 ? 25.601 0.983 -24.729 1.00 98.19 213 PHE A C 1
ATOM 1794 O O . PHE A 1 213 ? 25.434 1.844 -25.591 1.00 98.19 213 PHE A O 1
ATOM 1801 N N . THR A 1 214 ? 26.773 0.368 -24.552 1.00 97.75 214 THR A N 1
ATOM 1802 C CA . THR A 1 214 ? 27.951 0.573 -25.406 1.00 97.75 214 THR A CA 1
ATOM 1803 C C . THR A 1 214 ? 27.649 0.144 -26.837 1.00 97.75 214 THR A C 1
ATOM 1805 O O . THR A 1 214 ? 27.739 0.966 -27.747 1.00 97.75 214 THR A O 1
ATOM 1808 N N . ALA A 1 215 ? 27.200 -1.102 -27.024 1.00 97.38 215 ALA A N 1
ATOM 1809 C CA . ALA A 1 215 ? 26.835 -1.631 -28.337 1.00 97.38 215 ALA A CA 1
ATOM 1810 C C . ALA A 1 215 ? 25.726 -0.805 -29.010 1.00 97.38 215 ALA A C 1
ATOM 1812 O O . ALA A 1 215 ? 25.811 -0.482 -30.195 1.00 97.38 215 ALA A O 1
ATOM 1813 N N . TYR A 1 216 ? 24.707 -0.405 -28.245 1.00 98.19 216 TYR A N 1
ATOM 1814 C CA . TYR A 1 216 ? 23.642 0.459 -28.746 1.00 98.19 216 TYR A CA 1
ATOM 1815 C C . TYR A 1 216 ? 24.160 1.827 -29.203 1.00 98.19 216 TYR A C 1
ATOM 1817 O O . TYR A 1 216 ? 23.840 2.275 -30.304 1.00 98.19 216 TYR A O 1
ATOM 1825 N N . THR A 1 217 ? 24.972 2.489 -28.374 1.00 97.06 217 THR A N 1
ATOM 1826 C CA . THR A 1 217 ? 25.507 3.824 -28.674 1.00 97.06 217 THR A CA 1
ATOM 1827 C C . THR A 1 217 ? 26.357 3.805 -29.938 1.00 97.06 217 THR A C 1
ATOM 1829 O O . THR A 1 217 ? 26.203 4.678 -30.793 1.00 97.06 217 THR A O 1
ATOM 1832 N N . ASP A 1 218 ? 27.193 2.783 -30.099 1.00 95.94 218 ASP A N 1
ATOM 1833 C CA . ASP A 1 218 ? 28.021 2.617 -31.290 1.00 95.94 218 ASP A CA 1
ATOM 1834 C C . ASP A 1 218 ? 27.188 2.407 -32.544 1.00 95.94 218 ASP A C 1
ATOM 1836 O O . ASP A 1 218 ? 27.447 3.055 -33.554 1.00 95.94 218 ASP A O 1
ATOM 1840 N N . SER A 1 219 ? 26.166 1.552 -32.471 1.00 96.06 219 SER A N 1
ATOM 1841 C CA . SER A 1 219 ? 25.250 1.300 -33.585 1.00 96.06 219 SER A CA 1
ATOM 1842 C C . SER A 1 219 ? 24.561 2.595 -34.041 1.00 96.06 219 SER A C 1
ATOM 1844 O O . SER A 1 219 ? 24.436 2.869 -35.236 1.00 96.06 219 SER A O 1
ATOM 1846 N N . VAL A 1 220 ? 24.196 3.473 -33.099 1.00 95.62 220 VAL A N 1
ATOM 1847 C CA . VAL A 1 220 ? 23.642 4.798 -33.421 1.00 95.62 220 VAL A CA 1
ATOM 1848 C C . VAL A 1 220 ? 24.695 5.742 -34.008 1.00 95.62 220 VAL A C 1
ATOM 1850 O O . VAL A 1 220 ? 24.411 6.469 -34.961 1.00 95.62 220 VAL A O 1
ATOM 1853 N N . PHE A 1 221 ? 25.917 5.759 -33.473 1.00 94.06 221 PHE A N 1
ATOM 1854 C CA . PHE A 1 221 ? 26.987 6.624 -33.981 1.00 94.06 221 PHE A CA 1
ATOM 1855 C C . PHE A 1 221 ? 27.483 6.213 -35.368 1.00 94.06 221 PHE A C 1
ATOM 1857 O O . PHE A 1 221 ? 27.710 7.091 -36.199 1.00 94.06 221 PHE A O 1
ATOM 1864 N N . LYS A 1 222 ? 27.562 4.910 -35.644 1.00 91.62 222 LYS A N 1
ATOM 1865 C CA . LYS A 1 222 ? 27.883 4.338 -36.960 1.00 91.62 222 LYS A CA 1
ATOM 1866 C C . LYS A 1 222 ? 26.759 4.514 -37.986 1.00 91.62 222 LYS A C 1
ATOM 1868 O O . LYS A 1 222 ? 26.986 4.308 -39.172 1.00 91.62 222 LYS A O 1
ATOM 1873 N N . GLY A 1 223 ? 25.563 4.923 -37.554 1.00 89.56 223 GLY A N 1
ATOM 1874 C CA . GLY A 1 223 ? 24.408 5.105 -38.435 1.00 89.56 223 GLY A CA 1
ATOM 1875 C C . GLY A 1 223 ? 23.721 3.795 -38.829 1.00 89.56 223 GLY A C 1
ATOM 1876 O O . GLY A 1 223 ? 23.015 3.751 -39.828 1.00 89.56 223 GLY A O 1
ATOM 1877 N N . GLU A 1 224 ? 23.901 2.727 -38.056 1.00 91.88 224 GLU A N 1
ATOM 1878 C CA . GLU A 1 224 ? 23.156 1.472 -38.218 1.00 91.88 224 GLU A CA 1
ATOM 1879 C C . GLU A 1 224 ? 21.748 1.587 -37.606 1.00 91.88 224 GLU A C 1
ATOM 1881 O O . GLU A 1 224 ? 20.804 0.924 -38.044 1.00 91.88 224 GLU A O 1
ATOM 1886 N N . LYS A 1 225 ? 21.585 2.456 -36.596 1.00 93.12 225 LYS A N 1
ATOM 1887 C CA . LYS A 1 225 ? 20.307 2.710 -35.923 1.00 93.12 225 LYS A CA 1
ATOM 1888 C C . LYS A 1 225 ? 20.000 4.202 -35.794 1.00 93.12 225 LYS A C 1
ATOM 1890 O O . LYS A 1 225 ? 20.833 4.991 -35.365 1.00 93.12 225 LYS A O 1
ATOM 1895 N N . PHE A 1 226 ? 18.746 4.568 -36.068 1.00 91.56 226 PHE A N 1
ATOM 1896 C CA . PHE A 1 226 ? 18.249 5.948 -35.996 1.00 91.56 226 PHE A CA 1
ATOM 1897 C C . PHE A 1 226 ? 17.046 6.057 -35.046 1.00 91.56 226 PHE A C 1
ATOM 1899 O O . PHE A 1 226 ? 15.900 6.038 -35.492 1.00 91.56 226 PHE A O 1
ATOM 1906 N N . PRO A 1 227 ? 17.268 6.099 -33.722 1.00 92.81 227 PRO A N 1
ATOM 1907 C CA . PRO A 1 227 ? 16.187 6.256 -32.758 1.00 92.81 227 PRO A CA 1
ATOM 1908 C C . PRO A 1 227 ? 15.661 7.699 -32.765 1.00 92.81 227 PRO A C 1
ATOM 1910 O O . PRO A 1 227 ? 16.441 8.643 -32.659 1.00 92.81 227 PRO A O 1
ATOM 1913 N N . GLU A 1 228 ? 14.337 7.880 -32.794 1.00 88.88 228 GLU A N 1
ATOM 1914 C CA . GLU A 1 228 ? 13.719 9.207 -32.608 1.00 88.88 228 GLU A CA 1
ATOM 1915 C C . GLU A 1 228 ? 14.029 9.785 -31.219 1.00 88.88 228 GLU A C 1
ATOM 1917 O O . GLU A 1 228 ? 14.292 10.975 -31.057 1.00 88.88 228 GLU A O 1
ATOM 1922 N N . ASN A 1 229 ? 14.031 8.921 -30.199 1.00 92.31 229 ASN A N 1
ATOM 1923 C CA . ASN A 1 229 ? 14.431 9.266 -28.845 1.00 92.31 229 ASN A CA 1
ATOM 1924 C C . ASN A 1 229 ? 15.422 8.229 -28.317 1.00 92.31 229 ASN A C 1
ATOM 1926 O O . ASN A 1 229 ? 15.055 7.087 -28.034 1.00 92.31 229 ASN A O 1
ATOM 1930 N N . PHE A 1 230 ? 16.673 8.663 -28.173 1.00 94.56 230 PHE A N 1
ATOM 1931 C CA . PHE A 1 230 ? 17.808 7.810 -27.837 1.00 94.56 230 PHE A CA 1
ATOM 1932 C C . PHE A 1 230 ? 17.567 6.970 -26.573 1.00 94.56 230 PHE A C 1
ATOM 1934 O O . PHE A 1 230 ? 17.707 5.748 -26.612 1.00 94.56 230 PHE A O 1
ATOM 1941 N N . MET A 1 231 ? 17.144 7.605 -25.474 1.00 96.12 231 MET A N 1
ATOM 1942 C CA . MET A 1 231 ? 16.907 6.922 -24.197 1.00 96.12 231 MET A CA 1
ATOM 1943 C C . MET A 1 231 ? 15.629 6.084 -24.187 1.00 96.12 231 MET A C 1
ATOM 1945 O O . MET A 1 231 ? 15.640 4.953 -23.704 1.00 96.12 231 MET A O 1
ATOM 1949 N N . ASN A 1 232 ? 14.521 6.606 -24.717 1.00 93.75 232 ASN A N 1
ATOM 1950 C CA . ASN A 1 232 ? 13.252 5.874 -24.703 1.00 93.75 232 ASN A CA 1
ATOM 1951 C C . ASN A 1 232 ? 13.288 4.615 -25.567 1.00 93.75 232 ASN A C 1
ATOM 1953 O O . ASN A 1 232 ? 12.630 3.641 -25.206 1.00 93.75 232 ASN A O 1
ATOM 1957 N N . TYR A 1 233 ? 14.033 4.638 -26.676 1.00 96.12 233 TYR A N 1
ATOM 1958 C CA . TYR A 1 233 ? 14.205 3.469 -27.530 1.00 96.12 233 TYR A CA 1
ATOM 1959 C C . TYR A 1 233 ? 15.017 2.379 -26.823 1.00 96.12 233 TYR A C 1
ATOM 1961 O O . TYR A 1 233 ? 14.571 1.240 -26.756 1.00 96.12 233 TYR A O 1
ATOM 1969 N N . PHE A 1 234 ? 16.158 2.729 -26.218 1.00 97.38 234 PHE A N 1
ATOM 1970 C CA . PHE A 1 234 ? 16.963 1.774 -25.447 1.00 97.38 234 PHE A CA 1
ATOM 1971 C C . PHE A 1 234 ? 16.181 1.154 -24.282 1.00 97.38 234 PHE A C 1
ATOM 1973 O O . PHE A 1 234 ? 16.215 -0.053 -24.064 1.00 97.38 234 PHE A O 1
ATOM 1980 N N . LEU A 1 235 ? 15.428 1.990 -23.564 1.00 96.56 235 LEU A N 1
ATOM 1981 C CA . LEU A 1 235 ? 14.591 1.601 -22.430 1.00 96.56 235 LEU A CA 1
ATOM 1982 C C . LEU A 1 235 ? 13.160 1.235 -22.858 1.00 96.56 235 LEU A C 1
ATOM 1984 O O . LEU A 1 235 ? 12.206 1.431 -22.093 1.00 96.56 235 LEU A O 1
ATOM 1988 N N . SER A 1 236 ? 12.955 0.783 -24.096 1.00 94.19 236 SER A N 1
ATOM 1989 C CA . SER A 1 236 ? 11.647 0.286 -24.519 1.00 94.19 236 SER A CA 1
ATOM 1990 C C . SER A 1 236 ? 11.305 -0.949 -23.693 1.00 94.19 236 SER A C 1
ATOM 1992 O O . SER A 1 236 ? 12.113 -1.876 -23.616 1.00 94.19 236 SER A O 1
ATOM 1994 N N . TYR A 1 237 ? 10.125 -0.947 -23.087 1.00 91.31 237 TYR A N 1
ATOM 1995 C CA . TYR A 1 237 ? 9.685 -2.010 -22.202 1.00 91.31 237 TYR A CA 1
ATOM 1996 C C . TYR A 1 237 ? 8.393 -2.615 -22.730 1.00 91.31 237 TYR A C 1
ATOM 1998 O O . TYR A 1 237 ? 7.485 -1.863 -23.088 1.00 91.31 237 TYR A O 1
ATOM 2006 N N . ASP A 1 238 ? 8.329 -3.941 -22.784 1.00 86.69 238 ASP A N 1
ATOM 2007 C CA . ASP A 1 238 ? 7.135 -4.684 -23.169 1.00 86.69 238 ASP A CA 1
ATOM 2008 C C . ASP A 1 238 ? 6.478 -5.275 -21.917 1.00 86.69 238 ASP A C 1
ATOM 2010 O O . ASP A 1 238 ? 6.981 -6.236 -21.337 1.00 86.69 238 ASP A O 1
ATOM 2014 N N . ASP A 1 239 ? 5.347 -4.698 -21.501 1.00 80.00 239 ASP A N 1
ATOM 2015 C CA . ASP A 1 239 ? 4.603 -5.165 -20.326 1.00 80.00 239 ASP A CA 1
ATOM 2016 C C . ASP A 1 239 ? 3.967 -6.553 -20.524 1.00 80.00 239 ASP A C 1
ATOM 2018 O O . ASP A 1 239 ? 3.596 -7.187 -19.540 1.00 80.00 239 ASP A O 1
ATOM 2022 N N . THR A 1 240 ? 3.843 -7.054 -21.761 1.00 78.38 240 THR A N 1
ATOM 2023 C CA . THR A 1 240 ? 3.272 -8.389 -22.024 1.00 78.38 240 THR A CA 1
ATOM 2024 C C . THR A 1 240 ? 4.285 -9.508 -21.812 1.00 78.38 240 THR A C 1
ATOM 2026 O O . THR A 1 240 ? 3.928 -10.572 -21.310 1.00 78.38 240 THR A O 1
ATOM 2029 N N . THR A 1 241 ? 5.548 -9.264 -22.167 1.00 78.62 241 THR A N 1
ATOM 2030 C CA . THR A 1 241 ? 6.649 -10.225 -22.009 1.00 78.62 241 THR A CA 1
ATOM 2031 C C . THR A 1 241 ? 7.558 -9.903 -20.827 1.00 78.62 241 THR A C 1
ATOM 2033 O O . THR A 1 2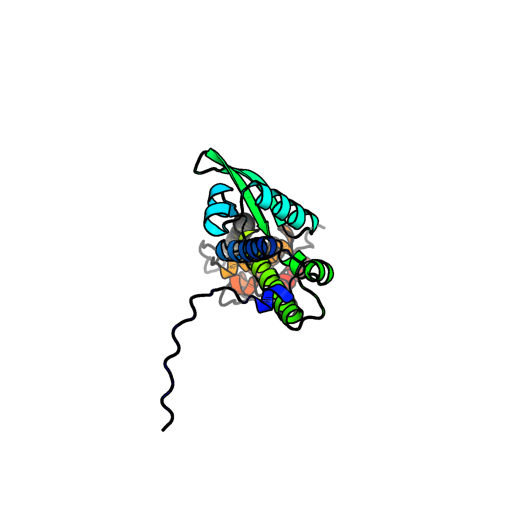41 ? 8.559 -10.583 -20.634 1.00 78.62 241 THR A O 1
ATOM 2036 N N . ASP A 1 242 ? 7.219 -8.863 -20.061 1.00 82.19 242 ASP A N 1
ATOM 2037 C CA . ASP A 1 242 ? 7.971 -8.345 -18.915 1.00 82.19 242 ASP A CA 1
ATOM 2038 C C . ASP A 1 242 ? 9.458 -8.066 -19.241 1.00 82.19 242 ASP A C 1
ATOM 2040 O O . ASP A 1 242 ? 10.328 -8.201 -18.383 1.00 82.19 242 ASP A O 1
ATOM 2044 N N . SER A 1 243 ? 9.774 -7.633 -20.471 1.00 88.56 243 SER A N 1
ATOM 2045 C CA . SER A 1 243 ? 11.157 -7.605 -20.977 1.00 88.56 243 SER A CA 1
ATOM 2046 C C . SER A 1 243 ? 11.591 -6.291 -21.634 1.00 88.56 243 SER A C 1
ATOM 2048 O O . SER A 1 243 ? 10.786 -5.521 -22.171 1.00 88.56 243 SER A O 1
ATOM 2050 N N . PHE A 1 244 ? 12.905 -6.036 -21.618 1.00 93.94 244 PHE A N 1
ATOM 2051 C CA . PHE A 1 244 ? 13.524 -4.902 -22.309 1.00 93.94 244 PHE A CA 1
ATOM 2052 C C . PHE A 1 244 ? 14.141 -5.386 -23.627 1.00 93.94 244 PHE A C 1
ATOM 2054 O O . PHE A 1 244 ? 15.357 -5.482 -23.764 1.00 93.94 244 PHE A O 1
ATOM 2061 N N . LYS A 1 245 ? 13.306 -5.680 -24.629 1.00 93.06 245 LYS A N 1
ATOM 2062 C CA . LYS A 1 245 ? 13.742 -6.330 -25.885 1.00 93.06 245 LYS A CA 1
ATOM 2063 C C . LYS A 1 245 ? 14.923 -5.639 -26.582 1.00 93.06 245 LYS A C 1
ATOM 2065 O O . LYS A 1 245 ? 15.835 -6.311 -27.053 1.00 93.06 245 LYS A O 1
ATOM 2070 N N . VAL A 1 246 ? 14.929 -4.303 -26.643 1.00 96.25 246 VAL A N 1
ATOM 2071 C CA . VAL A 1 246 ? 16.036 -3.540 -27.255 1.00 96.25 246 VAL A CA 1
ATOM 2072 C C . VAL A 1 246 ? 17.317 -3.669 -26.431 1.00 96.25 246 VAL A C 1
ATOM 2074 O O . VAL A 1 246 ? 18.383 -3.911 -26.993 1.00 96.25 246 VAL A O 1
ATOM 2077 N N . PHE A 1 247 ? 17.218 -3.541 -25.108 1.00 97.38 247 PHE A N 1
ATOM 2078 C CA . PHE A 1 247 ? 18.339 -3.752 -24.196 1.00 97.38 247 PHE A CA 1
ATOM 2079 C C . PHE A 1 247 ? 18.933 -5.158 -24.351 1.00 97.38 247 PHE A C 1
ATOM 2081 O O . PHE A 1 247 ? 20.133 -5.296 -24.556 1.00 97.38 247 PHE A O 1
ATOM 2088 N N . GLU A 1 248 ? 18.089 -6.188 -24.300 1.00 96.25 248 GLU A N 1
ATOM 2089 C CA . GLU A 1 248 ? 18.482 -7.598 -24.395 1.00 96.25 248 GLU A CA 1
ATOM 2090 C C . GLU A 1 248 ? 19.152 -7.910 -25.735 1.00 96.25 248 GLU A C 1
ATOM 2092 O O . GLU A 1 248 ? 20.184 -8.581 -25.769 1.00 96.25 248 GLU A O 1
ATOM 2097 N N . TYR A 1 249 ? 18.623 -7.354 -26.831 1.00 96.75 249 TYR A N 1
ATOM 2098 C CA . TYR A 1 249 ? 19.243 -7.448 -28.150 1.00 96.75 249 TYR A CA 1
ATOM 2099 C C . TYR A 1 249 ? 20.674 -6.899 -28.142 1.00 96.75 249 TYR A C 1
ATOM 2101 O O . TYR A 1 249 ? 21.599 -7.590 -28.565 1.00 96.75 249 TYR A O 1
ATOM 2109 N N . TYR A 1 250 ? 20.879 -5.680 -27.632 1.00 97.62 250 TYR A N 1
ATOM 2110 C CA . TYR A 1 250 ? 22.209 -5.066 -27.625 1.00 97.62 250 TYR A CA 1
ATOM 2111 C C . TYR A 1 250 ? 23.150 -5.665 -26.579 1.00 97.62 250 TYR A C 1
ATOM 2113 O O . TYR A 1 250 ? 24.360 -5.654 -26.787 1.00 97.62 250 TYR A O 1
ATOM 2121 N N . LEU A 1 251 ? 22.626 -6.229 -25.489 1.00 96.88 251 LEU A N 1
ATOM 2122 C CA . LEU A 1 251 ? 23.423 -7.013 -24.549 1.00 96.88 251 LEU A CA 1
ATOM 2123 C C . LEU A 1 251 ? 23.983 -8.261 -25.235 1.00 96.88 251 LEU A C 1
ATOM 2125 O O . LEU A 1 251 ? 25.175 -8.541 -25.133 1.00 96.88 251 LEU A O 1
ATOM 2129 N N . ASN A 1 252 ? 23.137 -8.981 -25.975 1.00 96.00 252 ASN A N 1
ATOM 2130 C CA . ASN A 1 252 ? 23.569 -10.135 -26.752 1.00 96.00 252 ASN A CA 1
ATOM 2131 C C . ASN A 1 252 ? 24.560 -9.729 -27.854 1.00 96.00 252 ASN A C 1
ATOM 2133 O O . ASN A 1 252 ? 25.615 -10.339 -27.992 1.00 96.00 252 ASN A O 1
ATOM 2137 N N . TYR A 1 253 ? 24.269 -8.644 -28.579 1.00 95.62 253 TYR A N 1
ATOM 2138 C CA . TYR A 1 253 ? 25.175 -8.093 -29.588 1.00 95.62 253 TYR A CA 1
ATOM 2139 C C . TYR A 1 253 ? 26.549 -7.755 -28.998 1.00 95.62 253 TYR A C 1
ATOM 2141 O O . TYR A 1 253 ? 27.575 -8.107 -29.575 1.00 95.62 253 TYR A O 1
ATOM 2149 N N . PHE A 1 254 ? 26.588 -7.119 -27.823 1.00 96.06 254 PHE A N 1
ATOM 2150 C CA . PHE A 1 254 ? 27.843 -6.835 -27.137 1.00 96.06 254 PHE A CA 1
ATOM 2151 C C . PHE A 1 254 ? 28.622 -8.122 -26.849 1.00 96.06 254 PHE A C 1
ATOM 2153 O O . PHE A 1 254 ? 29.802 -8.211 -27.173 1.00 96.06 254 PHE A O 1
ATOM 2160 N N . ASN A 1 255 ? 27.963 -9.139 -26.293 1.00 93.19 255 ASN A N 1
ATOM 2161 C CA . ASN A 1 255 ? 28.620 -10.406 -25.970 1.00 93.19 255 ASN A CA 1
ATOM 2162 C C . ASN A 1 255 ? 29.210 -11.095 -27.213 1.00 93.19 255 ASN A C 1
ATOM 2164 O O . ASN A 1 255 ? 30.283 -11.683 -27.123 1.00 93.19 255 ASN A O 1
ATOM 2168 N N . LEU A 1 256 ? 28.543 -10.991 -28.366 1.00 92.19 256 LEU A N 1
ATOM 2169 C CA . LEU A 1 256 ? 28.999 -11.590 -29.624 1.00 92.19 256 LEU A CA 1
ATOM 2170 C C . LEU A 1 256 ? 30.151 -10.821 -30.283 1.00 92.19 256 LEU A C 1
ATOM 2172 O O . LEU A 1 256 ? 31.030 -11.442 -30.873 1.00 92.19 256 LEU A O 1
ATOM 2176 N N . HIS A 1 257 ? 30.149 -9.488 -30.201 1.00 88.75 257 HIS A N 1
ATOM 2177 C CA . HIS A 1 257 ? 31.040 -8.642 -31.007 1.00 88.75 257 HIS A CA 1
ATOM 2178 C C . HIS A 1 257 ? 32.126 -7.905 -30.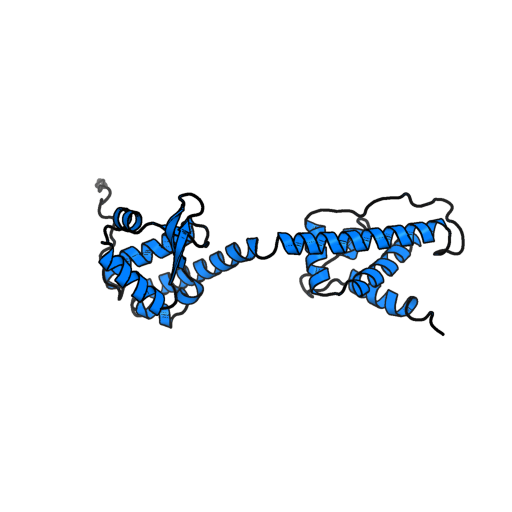216 1.00 88.75 257 HIS A C 1
ATOM 2180 O O . HIS A 1 257 ? 33.053 -7.382 -30.820 1.00 88.75 257 HIS A O 1
ATOM 2186 N N . TYR A 1 258 ? 32.017 -7.846 -28.889 1.00 86.00 258 TYR A N 1
ATOM 2187 C CA . TYR A 1 258 ? 32.963 -7.150 -28.004 1.00 86.00 258 TYR A CA 1
ATOM 2188 C C . TYR A 1 258 ? 33.586 -8.093 -26.966 1.00 86.00 258 TYR A C 1
ATOM 2190 O O . TYR A 1 258 ? 34.538 -7.719 -26.288 1.00 86.00 258 TYR A O 1
ATOM 2198 N N . GLY A 1 259 ? 33.054 -9.311 -26.815 1.00 65.38 259 GLY A N 1
ATOM 2199 C CA . GLY A 1 259 ? 33.539 -10.302 -25.850 1.00 65.38 259 GLY A CA 1
ATOM 2200 C C . GLY A 1 259 ? 34.804 -11.063 -26.271 1.00 65.38 259 GLY A C 1
ATOM 2201 O O . GLY A 1 259 ? 35.342 -11.799 -25.449 1.00 65.38 259 GLY A O 1
ATOM 2202 N N . TYR A 1 260 ? 35.278 -10.897 -27.513 1.00 55.34 260 TYR A N 1
ATOM 2203 C CA . TYR A 1 260 ? 36.315 -11.737 -28.135 1.00 55.34 260 TYR A CA 1
ATOM 2204 C C . TYR A 1 260 ? 37.584 -10.990 -28.585 1.00 55.34 260 TYR A C 1
ATOM 2206 O O . TYR A 1 260 ? 38.211 -11.399 -29.552 1.00 55.34 260 TYR A O 1
ATOM 2214 N N . ASP A 1 261 ? 38.026 -9.972 -27.844 1.00 47.44 261 ASP A N 1
ATOM 2215 C CA . ASP A 1 261 ? 39.391 -9.428 -27.981 1.00 47.44 261 ASP A CA 1
ATOM 2216 C C . ASP A 1 261 ? 40.227 -9.743 -26.727 1.00 47.44 261 ASP A C 1
ATOM 2218 O O . ASP A 1 261 ? 40.676 -8.855 -26.008 1.00 47.44 261 ASP A O 1
ATOM 2222 N N . ASN A 1 262 ? 40.387 -11.034 -26.425 1.00 39.81 262 ASN A N 1
ATOM 2223 C CA . ASN A 1 262 ? 41.394 -11.557 -25.492 1.00 39.81 262 ASN A CA 1
ATOM 2224 C C . ASN A 1 262 ? 41.869 -12.941 -25.974 1.00 39.81 262 ASN A C 1
ATOM 2226 O O . ASN A 1 262 ? 41.617 -13.959 -25.327 1.00 39.81 262 ASN A O 1
ATOM 2230 N N . THR A 1 263 ? 42.549 -12.964 -27.120 1.00 32.84 263 THR A N 1
ATOM 2231 C CA . THR A 1 263 ? 43.584 -13.956 -27.466 1.00 32.84 263 THR A CA 1
ATOM 2232 C C . THR A 1 263 ? 44.673 -13.270 -28.260 1.00 32.84 263 THR A C 1
ATOM 2234 O O . THR A 1 263 ? 44.300 -12.594 -29.244 1.00 32.84 263 THR A O 1
#

Radius of gyration: 30.45 Å; Cα contacts (8 Å, |Δi|>4): 265; chains: 1; bounding box: 97×34×73 Å

Secondary structure (DSSP, 8-state):
------PPPP-----HHHHTTBSS-HHHHHHHHHHHHHHHHTTTS-EEE-HHHHHHHH---HHHHHHHHHHHHHTTSEEEEEEE-TTT-SEEEEEEE-HHHHTSHHHHHTTB-TTSHHHHHHHHHHHHHHHHHHHHHHTTSSHHHHHHHHHHHHHHHHHHHHHHHHHHHHTTTTSS--SSPPPP-PPP--HHHHHHHHHHHHHS-HHHHHHHHHHHHHHHHTTS---SSHHHHHT--BTTTTB-HHHHHHHHHHHHHTS----

Sequence (263 aa):
MNKKINVPDIPLCINIIRLQSYLLAPDEVVLFDWFVVKQTSFKYKEFHYSQARIEEETRIKRTRQNVIVSKFKELGFLSSQVRENKETRGRVNYFKVNFEVLADKDVLSEIINENEAIFKNFMQYMKYLSSEQRKSLKSKKDDSFDKERAEHIYKLLNETYEKRRIMYNDGDLTEKKPQRAKSKTQLQRNKPIEKKLIRLSQSYNNNAICHAFTAYTDSVFKGEKFPENFMNYFLSYDDTTDSFKVFEYYLNYFNLHYGYDNT

Nearest PDB structures (foldseek):
  6xjf-assembly3_C  TM=6.188E-01  e=4.390E-01  Pyrococcus furiosus DSM 3638
  5f7q-assembly1_J  TM=7.571E-01  e=9.616E-01  Listeria monocytogenes EGD-e
  6xjf-assembly4_D  TM=6.175E-01  e=3.753E-01  Pyrococcus furiosus DSM 3638
  6kf9-assembly1_G  TM=5.802E-01  e=5.701E-01  Thermococcus kodakarensis KOD1
  6pln-assembly2_B  TM=4.735E-01  e=3.208E-01  Pyrococcus furiosus

Organism: NCBI:txid2751153

Solvent-accessible surface area (backbone atoms only — not comparable to full-atom values): 15108 Å² total; per-residue (Å²): 135,85,78,79,76,84,75,73,85,74,88,70,90,64,67,66,73,60,54,74,40,37,68,46,54,75,67,49,46,53,51,50,54,47,50,55,51,50,30,56,77,54,64,59,40,76,45,70,54,48,61,68,56,50,24,71,75,68,70,46,54,61,75,57,49,53,55,48,51,50,54,39,36,73,67,63,25,38,47,76,48,78,41,70,32,89,87,78,70,42,78,33,40,34,37,40,70,41,34,62,51,45,40,34,66,77,53,34,45,68,44,28,39,73,89,37,82,62,35,61,57,49,44,54,49,25,44,51,49,26,52,52,36,51,53,57,51,60,76,63,73,43,70,68,60,45,47,50,48,19,50,53,52,52,51,52,51,44,54,52,51,51,52,53,47,50,36,40,45,71,5,76,74,66,86,45,58,51,98,69,68,77,77,95,75,79,72,81,84,50,72,73,54,40,56,45,45,32,58,48,58,76,77,44,55,72,64,59,52,51,42,12,50,49,42,46,51,49,36,40,72,74,64,79,43,86,64,96,45,68,53,60,51,48,60,34,70,40,85,89,76,75,37,42,62,52,37,54,51,22,33,52,48,23,55,74,75,66,64,77,86,82,128

Foldseek 3Di:
DDPDDPDDDDPDPDPVVQVVFWPDDPLLVLVVVVQVVVCVVVQNDWDWDAQVVVCVVRVDHPVRVVVSQVVVVVLVQKDWDFDQDPPPRDTIIIMGGQLVSCLDLVSVCNTGPPVDPCSVVSNVVSVVVNVSSVVSVVVPPPPVVLQVQLVVLQVLLLVLLVVVLVCQCPCVLPVDHDPDRDDRDGADDDPVLSVLSSLCVVPDPSVLSSLLSNQLSSCVSVVVDDDPHSSCLQSPADPVVRDRVSSVVSSVVSCVPVVPPDD

Mean predicted aligned error: 15.04 Å